Protein AF-D0GJD6-F1 (afdb_monomer_lite)

pLDDT: mean 75.08, std 21.83, range [26.33, 97.94]

Radius of gyration: 22.46 Å; chains: 1; bounding box: 68×66×50 Å

Structure (mmCIF, N/CA/C/O backbone):
data_AF-D0GJD6-F1
#
_entry.id   AF-D0GJD6-F1
#
loop_
_atom_site.group_PDB
_atom_site.id
_atom_site.type_symbol
_atom_site.label_atom_id
_atom_site.label_alt_id
_atom_site.label_comp_id
_atom_site.label_asym_id
_atom_site.label_entity_id
_atom_site.label_seq_id
_atom_site.pdbx_PDB_ins_code
_atom_site.Cartn_x
_atom_site.Cartn_y
_atom_site.Cartn_z
_atom_site.occupancy
_atom_site.B_iso_or_equiv
_atom_site.auth_seq_id
_atom_site.auth_comp_id
_atom_site.auth_asym_id
_atom_site.auth_atom_id
_atom_site.pdbx_PDB_model_num
ATOM 1 N N . TYR A 1 1 ? -47.082 30.214 -16.396 1.00 27.56 1 TYR A N 1
ATOM 2 C CA . TYR A 1 1 ? -47.167 29.045 -17.296 1.00 27.56 1 TYR A CA 1
ATOM 3 C C . TYR A 1 1 ? -45.756 28.519 -17.571 1.00 27.56 1 TYR A C 1
ATOM 5 O O . TYR A 1 1 ? -44.804 29.258 -17.370 1.00 27.56 1 TYR A O 1
ATOM 13 N N . HIS A 1 2 ? -45.643 27.243 -17.950 1.00 29.70 2 HIS A N 1
ATOM 14 C CA . HIS A 1 2 ? -44.426 26.498 -18.358 1.00 29.70 2 HIS A CA 1
ATOM 15 C C . HIS A 1 2 ? -43.677 27.175 -19.543 1.00 29.70 2 HIS A C 1
ATOM 17 O O . HIS A 1 2 ? -44.304 27.996 -20.203 1.00 29.70 2 HIS A O 1
ATOM 23 N N . ARG A 1 3 ? -42.423 26.894 -19.962 1.00 31.95 3 ARG A N 1
ATOM 24 C CA . ARG A 1 3 ? -41.272 26.002 -19.597 1.00 31.95 3 ARG A CA 1
ATOM 25 C C . ARG A 1 3 ? -40.021 26.537 -20.388 1.00 31.95 3 ARG A C 1
ATOM 27 O O . ARG A 1 3 ? -40.204 27.500 -21.121 1.00 31.95 3 ARG A O 1
ATOM 34 N N . ASN A 1 4 ? -38.764 26.053 -20.370 1.00 30.41 4 ASN A N 1
ATOM 35 C CA . ASN A 1 4 ? -38.058 24.886 -19.798 1.00 30.41 4 ASN A CA 1
ATOM 36 C C . ASN A 1 4 ? -36.549 25.220 -19.545 1.00 30.41 4 ASN A C 1
ATOM 38 O O . ASN A 1 4 ? -36.112 26.337 -19.793 1.00 30.41 4 ASN A O 1
ATOM 42 N N . ASN A 1 5 ? -35.761 24.226 -19.112 1.00 34.72 5 ASN A N 1
ATOM 43 C CA . ASN A 1 5 ? -34.296 24.189 -18.931 1.00 34.7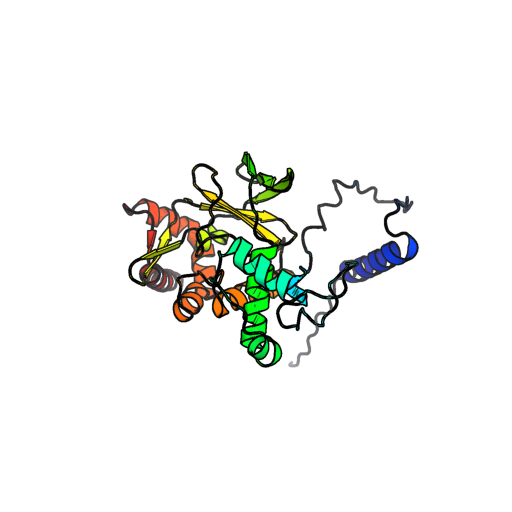2 5 ASN A CA 1
ATOM 44 C C . ASN A 1 5 ? -33.429 24.643 -20.131 1.00 34.72 5 ASN A C 1
ATOM 46 O O . ASN A 1 5 ? -33.714 24.273 -21.269 1.00 34.72 5 ASN A O 1
ATOM 50 N N . ASN A 1 6 ? -32.242 25.185 -19.830 1.00 28.77 6 ASN A N 1
ATOM 51 C CA . ASN A 1 6 ? -30.973 24.456 -20.016 1.00 28.77 6 ASN A CA 1
ATOM 52 C C . ASN A 1 6 ? -29.930 24.957 -19.001 1.00 28.77 6 ASN A C 1
ATOM 54 O O . ASN A 1 6 ? -29.966 26.125 -18.627 1.00 28.77 6 ASN A O 1
ATOM 58 N N . GLY A 1 7 ? -29.043 24.076 -18.530 1.00 37.12 7 GLY A N 1
ATOM 59 C CA . GLY A 1 7 ? -28.065 24.394 -17.486 1.00 37.12 7 GLY A CA 1
ATOM 60 C C . GLY A 1 7 ? -26.639 24.032 -17.889 1.00 37.12 7 GLY A C 1
ATOM 61 O O . GLY A 1 7 ? -26.375 22.889 -18.255 1.00 37.12 7 GLY A O 1
ATOM 62 N N . LEU A 1 8 ? -25.747 25.011 -17.772 1.00 26.33 8 LEU A N 1
ATOM 63 C CA . LEU A 1 8 ? -24.303 24.865 -17.613 1.00 26.33 8 LEU A CA 1
ATOM 64 C C . LEU A 1 8 ? -23.913 25.889 -16.542 1.00 26.33 8 LEU A C 1
ATOM 66 O O . LEU A 1 8 ? -24.236 27.067 -16.679 1.00 26.33 8 LEU A O 1
ATOM 70 N N . GLU A 1 9 ? -23.315 25.429 -15.447 1.00 30.44 9 GLU A N 1
ATOM 71 C CA . GLU A 1 9 ? -22.864 26.288 -14.351 1.00 30.44 9 GLU A CA 1
ATOM 72 C C . GLU A 1 9 ? -21.351 26.473 -14.499 1.00 30.44 9 GLU A C 1
ATOM 74 O O . GLU A 1 9 ? -20.553 25.654 -14.044 1.00 30.44 9 GLU A O 1
ATOM 79 N N . ASP A 1 10 ? -20.971 27.507 -15.252 1.00 36.53 10 ASP A N 1
ATOM 80 C CA . ASP A 1 10 ? -19.578 27.791 -15.591 1.00 36.53 10 ASP A CA 1
ATOM 81 C C . ASP A 1 10 ? -18.800 28.293 -14.365 1.00 36.53 10 ASP A C 1
ATOM 83 O O . ASP A 1 10 ? -18.812 29.480 -14.033 1.00 36.53 10 ASP A O 1
ATOM 87 N N . SER A 1 11 ? -18.058 27.390 -13.724 1.00 33.03 11 SER A N 1
ATOM 88 C CA . SER A 1 11 ? -17.009 27.756 -12.770 1.00 33.03 11 SER A CA 1
ATOM 89 C C . SER A 1 11 ? -15.784 26.841 -12.875 1.00 33.03 11 SER A C 1
ATOM 91 O O . SER A 1 11 ? -15.442 26.119 -11.935 1.00 33.03 11 SER A O 1
ATOM 93 N N . GLU A 1 12 ? -15.056 26.924 -13.997 1.00 35.19 12 GLU A N 1
ATOM 94 C CA . GLU A 1 12 ? -13.597 26.811 -13.877 1.00 35.19 12 GLU A CA 1
ATOM 95 C C . GLU A 1 12 ? -13.148 27.964 -12.974 1.00 35.19 12 GLU A C 1
ATOM 97 O O . GLU A 1 12 ? -13.228 29.128 -13.365 1.00 35.19 12 GLU A O 1
ATOM 102 N N . ASP A 1 13 ? -12.727 27.656 -11.745 1.00 39.81 13 ASP A N 1
ATOM 103 C CA . ASP A 1 13 ? -12.296 28.687 -10.806 1.00 39.81 13 ASP A CA 1
ATOM 104 C C . ASP A 1 13 ? -11.081 29.425 -11.389 1.00 39.81 13 ASP A C 1
ATOM 106 O O . ASP A 1 13 ? -9.979 28.865 -11.503 1.00 39.81 13 ASP A O 1
ATOM 110 N N . TYR A 1 14 ? -11.308 30.679 -11.795 1.00 29.00 14 TYR A N 1
ATOM 111 C CA . TYR A 1 14 ? -10.354 31.523 -12.511 1.00 29.00 14 TYR A CA 1
ATOM 112 C C . TYR A 1 14 ? -9.031 31.678 -11.754 1.00 29.00 14 TYR A C 1
ATOM 114 O O . TYR A 1 14 ? -7.982 31.795 -12.393 1.00 29.00 14 TYR A O 1
ATOM 122 N N . ALA A 1 15 ? -9.049 31.622 -10.416 1.00 32.00 15 ALA A N 1
ATOM 123 C CA . ALA A 1 15 ? -7.833 31.640 -9.605 1.00 32.00 15 ALA A CA 1
ATOM 124 C C . ALA A 1 15 ? -6.902 30.469 -9.967 1.00 32.00 15 ALA A C 1
ATOM 126 O O . ALA A 1 15 ? -5.696 30.654 -10.144 1.00 32.00 15 ALA A O 1
ATOM 127 N N . SER A 1 16 ? -7.471 29.280 -10.179 1.00 39.28 16 SER A N 1
ATOM 128 C CA . SER A 1 16 ? -6.725 28.078 -10.555 1.00 39.28 16 SER A CA 1
ATOM 129 C C . SER A 1 16 ? -6.164 28.159 -11.982 1.00 39.28 16 SER A C 1
ATOM 131 O O . SER A 1 16 ? -5.055 27.686 -12.237 1.00 39.28 16 SER A O 1
ATOM 133 N N . PHE A 1 17 ? -6.886 28.791 -12.918 1.00 34.53 17 PHE A N 1
ATOM 134 C CA . PHE A 1 17 ? -6.393 29.007 -14.279 1.00 34.53 17 PHE A CA 1
ATOM 135 C C . PHE A 1 17 ? -5.219 29.990 -14.282 1.00 34.53 17 PHE A C 1
ATOM 137 O O . PHE A 1 17 ? -4.147 29.655 -14.787 1.00 34.53 17 PHE A O 1
ATOM 144 N N . TYR A 1 18 ? -5.386 31.173 -13.681 1.00 37.25 18 TYR A N 1
ATOM 145 C CA . TYR A 1 18 ? -4.338 32.194 -13.662 1.00 37.25 18 TYR A CA 1
ATOM 146 C C . TYR A 1 18 ? -3.111 31.772 -12.845 1.00 37.25 18 TYR A C 1
ATOM 148 O O . TYR A 1 18 ? -1.995 32.037 -13.292 1.00 37.25 18 TYR A O 1
ATOM 156 N N . GLY A 1 19 ? -3.281 31.038 -11.737 1.00 40.84 19 GLY A N 1
ATOM 157 C CA . GLY A 1 19 ? -2.170 30.435 -10.991 1.00 40.84 19 GLY A CA 1
ATOM 158 C C . GLY A 1 19 ? -1.299 29.539 -11.879 1.00 40.84 19 GLY A C 1
ATOM 159 O O . GLY A 1 19 ? -0.106 29.795 -12.031 1.00 40.84 19 GLY A O 1
ATOM 160 N N . ARG A 1 20 ? -1.912 28.580 -12.590 1.00 45.31 20 ARG A N 1
ATOM 161 C CA . ARG A 1 20 ? -1.199 27.675 -13.514 1.00 45.31 20 ARG A CA 1
ATOM 162 C C . ARG A 1 20 ? -0.519 28.393 -14.688 1.00 45.31 20 ARG A C 1
ATOM 164 O O . ARG A 1 20 ? 0.472 27.887 -15.214 1.00 45.31 20 ARG A O 1
ATOM 171 N N . GLN A 1 21 ? -1.026 29.549 -15.132 1.00 39.25 21 GLN A N 1
ATOM 172 C CA . GLN A 1 21 ? -0.325 30.371 -16.132 1.00 39.25 21 GLN A CA 1
ATOM 173 C C . GLN A 1 21 ? 0.847 31.149 -15.514 1.00 39.25 21 GLN A C 1
ATOM 175 O O . GLN A 1 21 ? 1.889 31.282 -16.155 1.00 39.25 21 GLN A O 1
ATOM 180 N N . PHE A 1 22 ? 0.706 31.630 -14.274 1.00 41.84 22 PHE A N 1
ATOM 181 C CA . PHE A 1 22 ? 1.753 32.356 -13.556 1.00 41.84 22 PHE A CA 1
ATOM 182 C C . PHE A 1 22 ? 2.945 31.453 -13.199 1.00 41.84 22 PHE A C 1
ATOM 184 O O . PHE A 1 22 ? 4.083 31.841 -13.444 1.00 41.84 22 PHE A O 1
ATOM 191 N N . GLU A 1 23 ? 2.709 30.219 -12.742 1.00 47.69 23 GLU A N 1
ATOM 192 C CA . GLU A 1 23 ? 3.765 29.210 -12.529 1.00 47.69 23 GLU A CA 1
ATOM 193 C C . GLU A 1 23 ? 4.548 28.929 -13.819 1.00 47.69 23 GLU A C 1
ATOM 195 O O . GLU A 1 23 ? 5.772 29.047 -13.862 1.00 47.69 23 GLU A O 1
ATOM 200 N N . ARG A 1 24 ? 3.834 28.646 -14.919 1.00 51.03 24 ARG A N 1
ATOM 201 C CA . ARG A 1 24 ? 4.436 28.404 -16.243 1.00 51.03 24 ARG A CA 1
ATOM 202 C C . ARG A 1 24 ? 5.186 29.614 -16.792 1.00 51.03 24 ARG A C 1
ATOM 204 O O . ARG A 1 24 ? 6.080 29.446 -17.621 1.00 51.03 24 ARG A O 1
ATOM 211 N N . TYR A 1 25 ? 4.820 30.821 -16.370 1.00 44.22 25 TYR A N 1
ATOM 212 C CA . TYR A 1 25 ? 5.574 32.033 -16.655 1.00 44.22 25 TYR A CA 1
ATOM 213 C C . TYR A 1 25 ? 6.822 32.138 -15.763 1.00 44.22 25 TYR A C 1
ATOM 215 O O . TYR A 1 25 ? 7.891 32.466 -16.275 1.00 44.22 25 TYR A O 1
ATOM 223 N N . TYR A 1 26 ? 6.729 31.810 -14.471 1.00 42.75 26 TYR A N 1
ATOM 224 C CA . TYR A 1 26 ? 7.858 31.870 -13.541 1.00 42.75 26 TYR 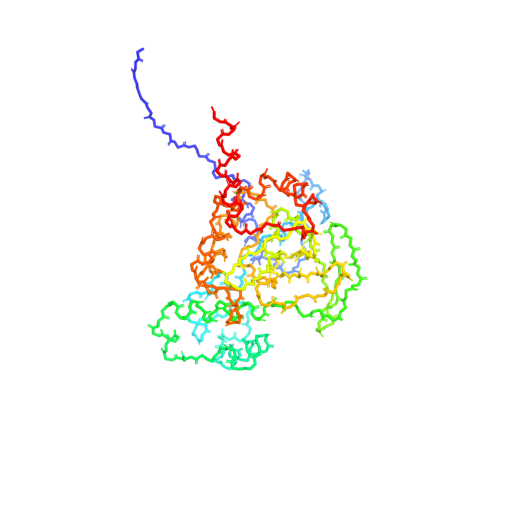A CA 1
ATOM 225 C C . TYR A 1 26 ? 8.967 30.876 -13.918 1.00 42.75 26 TYR A C 1
ATOM 227 O O . TYR A 1 26 ? 10.102 31.286 -14.176 1.00 42.75 26 TYR A O 1
ATOM 235 N N . ASP A 1 27 ? 8.631 29.589 -14.054 1.00 54.81 27 ASP A N 1
ATOM 236 C CA . ASP A 1 27 ? 9.574 28.518 -14.417 1.00 54.81 27 ASP A CA 1
ATOM 237 C C . ASP A 1 27 ? 10.324 28.823 -15.720 1.00 54.81 27 ASP A C 1
ATOM 239 O O . ASP A 1 27 ? 11.519 28.555 -15.852 1.00 54.81 27 ASP A O 1
ATOM 243 N N . ARG A 1 28 ? 9.615 29.404 -16.694 1.00 56.88 28 ARG A N 1
ATOM 244 C CA . ARG A 1 28 ? 10.127 29.661 -18.044 1.00 56.88 28 ARG A CA 1
ATOM 245 C C . ARG A 1 28 ? 11.046 30.879 -18.135 1.00 56.88 28 ARG A C 1
ATOM 247 O O . ARG A 1 28 ? 11.862 30.922 -19.052 1.00 56.88 28 ARG A O 1
ATOM 254 N N . ASN A 1 29 ? 10.903 31.854 -17.236 1.00 41.97 29 ASN A N 1
ATOM 255 C CA . ASN A 1 29 ? 11.664 33.109 -17.274 1.00 41.97 29 ASN A CA 1
ATOM 256 C C . ASN A 1 29 ? 12.720 33.224 -16.161 1.00 41.97 29 ASN A C 1
ATOM 258 O O . ASN A 1 29 ? 13.721 33.909 -16.360 1.00 41.97 29 ASN A O 1
ATOM 262 N N . PHE A 1 30 ? 12.526 32.562 -15.014 1.00 47.38 30 PHE A N 1
ATOM 263 C CA . PHE A 1 30 ? 13.376 32.728 -13.824 1.00 47.38 30 PHE A CA 1
ATOM 264 C C . PHE A 1 30 ? 13.941 31.408 -13.280 1.00 47.38 30 PHE A C 1
ATOM 266 O O . PHE A 1 30 ? 15.052 31.397 -12.741 1.00 47.38 30 PHE A O 1
ATOM 273 N N . GLY A 1 31 ? 13.227 30.290 -13.462 1.00 55.34 31 GLY A N 1
ATOM 274 C CA . GLY A 1 31 ? 13.660 28.963 -13.016 1.00 55.34 31 GLY A CA 1
ATOM 275 C C . GLY A 1 31 ? 13.925 28.903 -11.507 1.00 55.34 31 GLY A C 1
ATOM 276 O O . GLY A 1 31 ? 13.150 29.420 -10.711 1.00 55.34 31 GLY A O 1
ATOM 277 N N . ASN A 1 32 ? 15.052 28.309 -11.103 1.00 49.44 32 ASN A N 1
ATOM 278 C CA . ASN A 1 32 ? 15.411 28.103 -9.690 1.00 49.44 32 ASN A CA 1
ATOM 279 C C . ASN A 1 32 ? 15.909 29.368 -8.947 1.00 49.44 32 ASN A C 1
ATOM 281 O O . ASN A 1 32 ? 16.457 29.237 -7.853 1.00 49.44 32 ASN A O 1
ATOM 285 N N . ASN A 1 33 ? 15.801 30.565 -9.529 1.00 38.84 33 ASN A N 1
ATOM 286 C CA . ASN A 1 33 ? 16.269 31.802 -8.897 1.00 38.84 33 ASN A CA 1
ATOM 287 C C . ASN A 1 33 ? 15.144 32.466 -8.086 1.00 38.84 33 ASN A C 1
ATOM 289 O O . ASN A 1 33 ? 14.003 32.530 -8.549 1.00 38.84 33 ASN A O 1
ATOM 293 N N . ASP A 1 34 ? 15.469 33.013 -6.913 1.00 41.41 34 ASP A N 1
ATOM 294 C CA . ASP A 1 34 ? 14.540 33.834 -6.128 1.00 41.41 34 ASP A CA 1
ATOM 295 C C . ASP A 1 34 ? 14.338 35.205 -6.802 1.00 41.41 34 ASP A C 1
ATOM 297 O O . ASP A 1 34 ? 15.300 35.946 -7.019 1.00 41.41 34 ASP A O 1
ATOM 301 N N . VAL A 1 35 ? 13.088 35.571 -7.110 1.00 37.44 35 VAL A N 1
ATOM 302 C CA . VAL A 1 35 ? 12.734 36.869 -7.713 1.00 37.44 35 VAL A CA 1
ATOM 303 C C . VAL A 1 35 ? 11.768 37.637 -6.815 1.00 37.44 35 VAL A C 1
ATOM 305 O O . VAL A 1 35 ? 10.648 37.204 -6.547 1.00 37.44 35 VAL A O 1
ATOM 308 N N . ALA A 1 36 ? 12.194 38.819 -6.368 1.00 34.84 36 ALA A N 1
ATOM 309 C CA . ALA A 1 36 ? 11.403 39.695 -5.511 1.00 34.84 36 ALA A CA 1
ATOM 310 C C . ALA A 1 36 ? 10.344 40.475 -6.316 1.00 34.84 36 ALA A C 1
ATOM 312 O O . ALA A 1 36 ? 10.570 41.610 -6.736 1.00 34.84 36 ALA A O 1
ATOM 313 N N . PHE A 1 37 ? 9.166 39.878 -6.507 1.00 34.78 37 PHE A N 1
ATOM 314 C CA . PHE A 1 37 ? 8.006 40.581 -7.057 1.00 34.78 37 PHE A CA 1
ATOM 315 C C . PHE A 1 37 ? 7.428 41.571 -6.037 1.00 34.78 37 PHE A C 1
ATOM 317 O O . PHE A 1 37 ? 6.849 41.175 -5.026 1.00 34.78 37 PHE A O 1
ATOM 324 N N . ILE A 1 38 ? 7.548 42.870 -6.321 1.00 30.89 38 ILE A N 1
ATOM 325 C CA . ILE A 1 38 ? 6.819 43.915 -5.595 1.00 30.89 38 ILE A CA 1
ATOM 326 C C . ILE A 1 38 ? 5.467 44.118 -6.282 1.00 30.89 38 ILE A C 1
ATOM 328 O O . ILE A 1 38 ? 5.343 44.898 -7.224 1.00 30.89 38 ILE A O 1
ATOM 332 N N . THR A 1 39 ? 4.447 43.420 -5.791 1.00 32.09 39 THR A N 1
ATOM 333 C CA . THR A 1 39 ? 3.042 43.782 -6.002 1.00 32.09 39 THR A CA 1
ATOM 334 C C . THR A 1 39 ? 2.460 44.239 -4.668 1.00 32.09 39 THR A C 1
ATOM 336 O O . THR A 1 39 ? 2.562 43.561 -3.643 1.00 32.09 39 THR A O 1
ATOM 339 N N . GLU A 1 40 ? 1.910 45.451 -4.637 1.00 32.19 40 GLU A N 1
ATOM 340 C CA . GLU A 1 40 ? 1.382 46.015 -3.397 1.00 32.19 40 GLU A CA 1
ATOM 341 C C . GLU A 1 40 ? 0.080 45.311 -2.986 1.00 32.19 40 GLU A C 1
ATOM 343 O O . GLU A 1 40 ? -0.760 44.996 -3.826 1.00 32.19 40 GLU A O 1
ATOM 348 N N . ARG A 1 41 ? -0.105 45.122 -1.670 1.00 28.84 41 ARG A N 1
ATOM 349 C CA . ARG A 1 41 ? -1.263 44.463 -1.024 1.00 28.84 41 ARG A CA 1
ATOM 350 C C . ARG A 1 41 ? -1.376 42.930 -1.137 1.00 28.84 41 ARG A C 1
ATOM 352 O O . ARG A 1 41 ? -2.483 42.436 -1.307 1.00 28.84 41 ARG A O 1
ATOM 359 N N . LEU A 1 42 ? -0.297 42.182 -0.875 1.00 29.84 42 LEU A N 1
ATOM 360 C CA . LEU A 1 42 ? -0.317 41.035 0.067 1.00 29.84 42 LEU A CA 1
ATOM 361 C C . LEU A 1 42 ? 1.095 40.458 0.286 1.00 29.84 42 LEU A C 1
ATOM 363 O O . LEU A 1 42 ? 1.668 39.830 -0.598 1.00 29.84 42 LEU A O 1
ATOM 367 N N . LYS A 1 43 ? 1.654 40.626 1.494 1.00 29.44 43 LYS A N 1
ATOM 368 C CA . LYS A 1 43 ? 2.879 39.920 1.909 1.00 29.44 43 LYS A CA 1
ATOM 369 C C . LYS A 1 43 ? 2.516 38.553 2.489 1.00 29.44 43 LYS A C 1
ATOM 371 O O . LYS A 1 43 ? 2.301 38.446 3.692 1.00 29.44 43 LYS A O 1
ATOM 376 N N . TYR A 1 44 ? 2.486 37.528 1.646 1.00 31.36 44 TYR A N 1
ATOM 377 C CA . TYR A 1 44 ? 2.511 36.139 2.104 1.00 31.36 44 TYR A CA 1
ATOM 378 C C . TYR A 1 44 ? 3.949 35.739 2.467 1.00 31.36 44 TYR A C 1
ATOM 380 O O . TYR A 1 44 ? 4.863 35.934 1.664 1.00 31.36 44 TYR A O 1
ATOM 388 N N . THR A 1 45 ? 4.176 35.164 3.650 1.00 34.28 45 THR A N 1
ATOM 389 C CA . THR A 1 45 ? 5.442 34.463 3.936 1.00 34.28 45 THR A CA 1
ATOM 390 C C . THR A 1 45 ? 5.411 33.036 3.383 1.00 34.28 45 THR A C 1
ATOM 392 O O . THR A 1 45 ? 4.346 32.461 3.162 1.00 34.28 45 THR A O 1
ATOM 395 N N . LYS A 1 46 ? 6.585 32.410 3.227 1.00 38.09 46 LYS A N 1
ATOM 396 C CA . LYS A 1 46 ? 6.723 31.002 2.800 1.00 38.09 46 LYS A CA 1
ATOM 397 C C . LYS A 1 46 ? 6.076 29.987 3.764 1.00 38.09 46 LYS A C 1
ATOM 399 O O . LYS A 1 46 ? 5.910 28.831 3.405 1.00 38.09 46 LYS A O 1
ATOM 404 N N . GLU A 1 47 ? 5.711 30.423 4.968 1.00 36.94 47 GLU A N 1
ATOM 405 C CA . GLU A 1 47 ? 5.008 29.632 5.990 1.00 36.94 47 GLU A CA 1
ATOM 406 C C . GLU A 1 47 ? 3.491 29.915 6.007 1.00 36.94 47 GLU A C 1
ATOM 408 O O . GLU A 1 47 ? 2.726 29.148 6.585 1.00 36.94 47 GLU A O 1
ATOM 413 N N . GLN A 1 48 ? 3.052 31.008 5.370 1.00 36.12 48 GLN A N 1
ATOM 414 C CA . GLN A 1 48 ? 1.644 31.366 5.152 1.00 36.12 48 GLN A CA 1
ATOM 415 C C . GLN A 1 48 ? 1.128 30.905 3.781 1.00 36.12 48 GLN A C 1
ATOM 417 O O . GLN A 1 48 ? -0.069 30.670 3.632 1.00 36.12 48 GLN A O 1
ATOM 422 N N . LEU A 1 49 ? 2.019 30.740 2.797 1.00 39.97 49 LEU A N 1
ATOM 423 C CA . LEU A 1 49 ? 1.776 29.922 1.607 1.00 39.97 49 LEU A CA 1
ATOM 424 C C . LEU A 1 49 ? 1.724 28.452 2.046 1.00 39.97 49 LEU A C 1
ATOM 426 O O . LEU A 1 49 ? 2.745 27.769 2.123 1.00 39.97 49 LEU A O 1
ATOM 430 N N . GLY A 1 50 ? 0.529 28.004 2.429 1.00 34.69 50 GLY A N 1
ATOM 431 C CA . GLY A 1 50 ? 0.294 26.737 3.114 1.00 34.69 50 GLY A CA 1
ATOM 432 C C . GLY A 1 50 ? 0.497 25.495 2.248 1.00 34.69 50 GLY A C 1
ATOM 433 O O . GLY A 1 50 ? -0.470 24.829 1.914 1.00 34.69 50 GLY A O 1
ATOM 434 N N . ASN A 1 51 ? 1.754 25.125 1.989 1.00 39.03 51 ASN A N 1
ATOM 435 C CA . ASN A 1 51 ? 2.156 23.792 1.528 1.00 39.03 51 ASN A CA 1
ATOM 436 C C . ASN A 1 51 ? 1.456 23.256 0.253 1.00 39.03 51 ASN A C 1
ATOM 438 O O . ASN A 1 51 ? 1.194 22.058 0.161 1.00 39.03 51 ASN A O 1
ATOM 442 N N . ASP A 1 52 ? 1.305 24.071 -0.797 1.00 37.72 52 ASP A N 1
ATOM 443 C CA . ASP A 1 52 ? 0.864 23.623 -2.143 1.00 37.72 52 ASP A CA 1
ATOM 444 C C . ASP A 1 52 ? 1.826 22.619 -2.842 1.00 37.72 52 ASP A C 1
ATOM 446 O O . ASP A 1 52 ? 1.704 22.319 -4.026 1.00 37.72 52 ASP A O 1
ATOM 450 N N . TRP A 1 53 ? 2.783 22.030 -2.114 1.00 38.47 53 TRP A N 1
ATOM 451 C CA . TRP A 1 53 ? 3.566 20.872 -2.558 1.00 38.47 53 TRP A CA 1
ATOM 452 C C . TRP A 1 53 ? 2.843 19.528 -2.364 1.00 38.47 53 TRP A C 1
ATOM 454 O O . TRP A 1 53 ? 3.424 18.496 -2.713 1.00 38.47 53 TRP A O 1
ATOM 464 N N . GLU A 1 54 ? 1.638 19.511 -1.775 1.00 39.62 54 GLU A N 1
ATOM 465 C CA . GLU A 1 54 ? 0.973 18.273 -1.335 1.00 39.62 54 GLU A CA 1
ATOM 466 C C . GLU A 1 54 ? 0.321 17.430 -2.460 1.00 39.62 54 GLU A C 1
ATOM 468 O O . GLU A 1 54 ? 0.144 16.229 -2.250 1.00 39.62 54 GLU A O 1
ATOM 473 N N . ASN A 1 55 ? 0.093 17.980 -3.664 1.00 43.09 55 ASN A N 1
ATOM 474 C CA . ASN A 1 55 ? -0.358 17.223 -4.846 1.00 43.09 55 ASN A CA 1
ATOM 475 C C . ASN A 1 55 ? 0.739 17.163 -5.922 1.00 43.09 55 ASN A C 1
ATOM 477 O O . ASN A 1 55 ? 1.123 18.188 -6.489 1.00 43.09 55 ASN A O 1
ATOM 481 N N . LYS A 1 56 ? 1.222 15.960 -6.260 1.00 51.75 56 LYS A N 1
ATOM 482 C CA . LYS A 1 56 ? 2.126 15.746 -7.404 1.00 51.75 56 LYS A CA 1
ATOM 483 C C . LYS A 1 56 ? 1.749 14.491 -8.175 1.00 51.75 56 LYS A C 1
ATOM 485 O O . LYS A 1 56 ? 1.681 13.400 -7.618 1.00 51.75 56 LYS A O 1
ATOM 490 N N . VAL A 1 57 ? 1.614 14.635 -9.493 1.00 51.59 57 VAL A N 1
ATOM 491 C CA . VAL A 1 57 ? 1.481 13.498 -10.412 1.00 51.59 57 VAL A CA 1
ATOM 492 C C . VAL A 1 57 ? 2.788 12.701 -10.398 1.00 51.59 57 VAL A C 1
ATOM 494 O O . VAL A 1 57 ? 3.811 13.128 -10.936 1.00 51.59 57 VAL A O 1
ATOM 497 N N . ASN A 1 58 ? 2.756 11.540 -9.749 1.00 64.81 58 ASN A N 1
ATOM 498 C CA . ASN A 1 58 ? 3.930 10.708 -9.507 1.00 64.81 58 ASN A CA 1
ATOM 499 C C . ASN A 1 58 ? 4.456 10.023 -10.786 1.00 64.81 58 ASN A C 1
ATOM 501 O O . ASN A 1 58 ? 3.705 9.787 -11.732 1.00 64.81 58 ASN A O 1
ATOM 505 N N . GLU A 1 59 ? 5.741 9.628 -10.824 1.00 73.38 59 GLU A N 1
ATOM 506 C CA . GLU A 1 59 ? 6.361 9.031 -12.034 1.00 73.38 59 GLU A CA 1
ATOM 507 C C . GLU A 1 59 ? 5.590 7.791 -12.530 1.00 73.38 59 GLU A C 1
ATOM 509 O O . GLU A 1 59 ? 5.474 7.555 -13.739 1.00 73.38 59 GLU A O 1
ATOM 514 N N . GLY A 1 60 ? 5.013 7.029 -11.595 1.00 72.62 60 GLY A N 1
ATOM 515 C CA . GLY A 1 60 ? 4.135 5.903 -11.891 1.00 72.62 60 GLY A CA 1
ATOM 516 C C . GLY A 1 60 ? 2.808 6.308 -12.536 1.00 72.62 60 GLY A C 1
ATOM 517 O O . GLY A 1 60 ? 2.377 5.642 -13.477 1.00 72.62 60 GLY A O 1
ATOM 518 N N . ALA A 1 61 ? 2.169 7.396 -12.088 1.00 71.19 61 ALA A N 1
ATOM 519 C CA . ALA A 1 61 ? 0.848 7.847 -12.553 1.00 71.19 61 ALA A CA 1
ATOM 520 C C . ALA A 1 61 ? 0.794 7.988 -14.072 1.00 71.19 61 ALA A C 1
ATOM 522 O O . ALA A 1 61 ? -0.147 7.526 -14.727 1.00 71.19 61 ALA A O 1
ATOM 523 N N . ASP A 1 62 ? 1.864 8.564 -14.603 1.00 72.12 62 ASP A N 1
ATOM 524 C CA . ASP A 1 62 ? 2.060 8.833 -16.010 1.00 72.12 62 ASP A CA 1
ATOM 525 C C . ASP A 1 62 ? 2.473 7.569 -16.789 1.00 72.12 62 ASP A C 1
ATOM 527 O O . ASP A 1 62 ? 2.090 7.394 -17.943 1.00 72.12 62 ASP A O 1
ATOM 531 N N . ASN A 1 63 ? 3.246 6.657 -16.190 1.00 78.75 63 ASN A N 1
ATOM 532 C CA . ASN A 1 63 ? 3.943 5.593 -16.929 1.00 78.75 63 ASN A CA 1
ATOM 533 C C . ASN A 1 63 ? 3.445 4.159 -16.675 1.00 78.75 63 ASN A C 1
ATOM 535 O O . ASN A 1 63 ? 3.890 3.242 -17.362 1.00 78.75 63 ASN A O 1
ATOM 539 N N . TYR A 1 64 ? 2.485 3.957 -15.769 1.00 77.06 64 TYR A N 1
ATOM 540 C CA . TYR A 1 64 ? 1.947 2.648 -15.370 1.00 77.06 64 TYR A CA 1
ATOM 541 C C . TYR A 1 64 ? 1.558 1.702 -16.527 1.00 77.06 64 TYR A C 1
ATOM 543 O O . TYR A 1 64 ? 1.771 0.502 -16.402 1.00 77.06 64 TYR A O 1
ATOM 551 N N . ASN A 1 65 ? 1.053 2.185 -17.669 1.00 81.88 65 ASN A N 1
ATOM 552 C CA . ASN A 1 65 ? 0.700 1.343 -18.829 1.00 81.88 65 ASN A CA 1
ATOM 553 C C . ASN A 1 65 ? 1.683 1.433 -20.022 1.00 81.88 65 ASN A C 1
ATOM 555 O O . ASN A 1 65 ? 1.545 0.686 -20.997 1.00 81.88 65 ASN A O 1
ATOM 559 N N . LYS A 1 66 ? 2.686 2.318 -19.953 1.00 87.25 66 LYS A N 1
ATOM 560 C CA . LYS A 1 66 ? 3.656 2.595 -21.030 1.00 87.25 66 LYS A CA 1
ATOM 561 C C . LYS A 1 66 ? 4.803 1.569 -21.016 1.00 87.25 66 LYS A C 1
ATOM 563 O O . LYS A 1 66 ? 5.083 0.950 -19.994 1.00 87.25 66 LYS A O 1
ATOM 568 N N . ASP A 1 67 ? 5.486 1.374 -22.145 1.00 91.00 67 ASP A N 1
ATOM 569 C CA . ASP A 1 67 ? 6.729 0.586 -22.178 1.00 91.00 67 ASP A CA 1
ATOM 570 C C . ASP A 1 67 ? 7.877 1.430 -21.597 1.00 91.00 67 ASP A C 1
ATOM 572 O O . ASP A 1 67 ? 8.347 2.381 -22.225 1.00 91.00 67 ASP A O 1
ATOM 576 N N . LEU A 1 68 ? 8.324 1.086 -20.387 1.00 90.62 68 LEU A N 1
ATOM 577 C CA . LEU A 1 68 ? 9.371 1.812 -19.659 1.00 90.62 68 LEU A CA 1
ATOM 578 C C . LEU A 1 68 ? 10.758 1.688 -20.314 1.00 90.62 68 LEU A C 1
ATOM 580 O O . LEU A 1 68 ? 11.646 2.491 -20.024 1.00 90.62 68 LEU A O 1
ATOM 584 N N . THR A 1 69 ? 10.949 0.705 -21.200 1.00 87.88 69 THR A N 1
ATOM 585 C CA . THR A 1 69 ? 12.216 0.469 -21.907 1.00 87.88 69 THR A CA 1
ATOM 586 C C . THR A 1 69 ? 12.370 1.322 -23.165 1.00 87.88 69 THR A C 1
ATOM 588 O O . THR A 1 69 ? 13.484 1.492 -23.654 1.00 87.88 69 THR A O 1
ATOM 591 N N . THR A 1 70 ? 11.276 1.918 -23.653 1.00 85.00 70 THR A N 1
ATOM 592 C CA . THR A 1 70 ? 11.284 2.860 -24.790 1.00 85.00 70 THR A CA 1
ATOM 593 C C . THR A 1 70 ? 10.835 4.274 -24.413 1.00 85.00 70 THR A C 1
ATOM 595 O O . THR A 1 70 ? 11.255 5.240 -25.053 1.00 85.00 70 THR A O 1
ATOM 598 N N . LYS A 1 71 ? 10.015 4.443 -23.367 1.00 77.62 71 LYS A N 1
ATOM 599 C CA . LYS A 1 71 ? 9.552 5.761 -22.917 1.00 77.62 71 LYS A CA 1
ATOM 600 C C . LYS A 1 71 ? 10.656 6.510 -22.162 1.00 77.62 71 LYS A C 1
ATOM 602 O O . LYS A 1 71 ? 11.294 5.968 -21.261 1.00 77.62 71 LYS A O 1
ATOM 607 N N . ARG A 1 72 ? 10.854 7.790 -22.504 1.00 68.44 72 ARG A N 1
ATOM 608 C CA . ARG A 1 72 ? 11.790 8.667 -21.786 1.00 68.44 72 ARG A CA 1
ATOM 609 C C . ARG A 1 72 ? 11.293 8.948 -20.360 1.00 68.44 72 ARG A C 1
ATOM 611 O O . ARG A 1 72 ? 10.147 9.369 -20.204 1.00 68.44 72 ARG A O 1
ATOM 618 N N . ARG A 1 73 ? 12.159 8.762 -19.355 1.00 73.31 73 ARG A N 1
ATOM 619 C CA . ARG A 1 73 ? 11.904 9.117 -17.947 1.00 73.31 73 ARG A CA 1
ATOM 620 C C . ARG A 1 73 ? 11.703 10.638 -17.803 1.00 73.31 73 ARG A C 1
ATOM 622 O O . ARG A 1 73 ? 12.449 11.390 -18.442 1.00 73.31 73 ARG A O 1
ATOM 629 N N . PRO A 1 74 ? 10.781 11.115 -16.949 1.00 57.09 74 PRO A N 1
ATOM 630 C CA . PRO A 1 74 ? 10.752 12.517 -16.540 1.00 57.09 74 PRO A CA 1
ATOM 631 C C . PRO A 1 74 ? 12.082 12.933 -15.890 1.00 57.09 74 PRO A C 1
ATOM 633 O O . PRO A 1 74 ? 12.668 12.168 -15.128 1.00 57.09 74 PRO A O 1
ATOM 636 N N . ASN A 1 75 ? 12.547 14.147 -16.190 1.00 53.88 75 ASN A N 1
ATOM 637 C CA . ASN A 1 75 ? 13.607 14.873 -15.471 1.00 53.88 75 ASN A CA 1
ATOM 638 C C . ASN A 1 75 ? 14.929 14.108 -15.203 1.00 53.88 75 ASN A C 1
ATOM 640 O O . ASN A 1 75 ? 15.619 14.392 -14.225 1.00 53.88 75 ASN A O 1
ATOM 644 N N . ALA A 1 76 ? 15.315 13.164 -16.072 1.00 54.66 76 ALA A N 1
ATOM 645 C CA . ALA A 1 76 ? 16.532 12.361 -15.913 1.00 54.66 76 ALA A CA 1
ATOM 646 C C . ALA A 1 76 ? 17.534 12.505 -17.076 1.00 54.66 76 ALA A C 1
ATOM 648 O O . ALA A 1 76 ? 17.162 12.572 -18.252 1.00 54.66 76 ALA A O 1
ATOM 649 N N . ASN A 1 77 ? 18.828 12.443 -16.734 1.00 52.78 77 ASN A N 1
ATOM 650 C CA . ASN A 1 77 ? 19.943 12.390 -17.694 1.00 52.78 77 ASN A CA 1
ATOM 651 C C . ASN A 1 77 ? 20.071 11.016 -18.389 1.00 52.78 77 ASN A C 1
ATOM 653 O O . ASN A 1 77 ? 20.675 10.918 -19.453 1.00 52.78 77 ASN A O 1
ATOM 657 N N . LYS A 1 78 ? 19.487 9.953 -17.813 1.00 55.44 78 LYS A N 1
ATOM 658 C CA . LYS A 1 78 ? 19.263 8.667 -18.496 1.00 55.44 78 LYS A CA 1
ATOM 659 C C . LYS A 1 78 ? 17.947 8.732 -19.271 1.00 55.44 78 LYS A C 1
ATOM 661 O O . LYS A 1 78 ? 16.931 9.128 -18.709 1.00 55.44 78 LYS A O 1
ATOM 666 N N . SER A 1 79 ? 17.951 8.272 -20.520 1.00 68.94 79 SER A N 1
ATOM 667 C CA . SER A 1 79 ? 16.777 8.255 -21.399 1.00 68.94 79 SER A CA 1
ATOM 668 C C . SER A 1 79 ? 15.640 7.373 -20.866 1.00 68.94 79 SER A C 1
ATOM 670 O O . SER A 1 79 ? 14.602 7.901 -20.494 1.00 68.94 79 SER A O 1
ATOM 672 N N . PHE A 1 80 ? 15.815 6.053 -20.818 1.00 83.81 80 PHE A N 1
ATOM 673 C CA . PHE A 1 80 ? 14.768 5.050 -20.535 1.00 83.81 80 PHE A CA 1
ATOM 674 C C . PHE A 1 80 ? 15.135 4.158 -19.336 1.00 83.81 80 PHE A C 1
ATOM 676 O O . PHE A 1 80 ? 16.248 4.254 -18.808 1.00 83.81 80 PHE A O 1
ATOM 683 N N . TYR A 1 81 ? 14.220 3.307 -18.864 1.00 89.06 81 TYR A N 1
ATOM 684 C CA . TYR A 1 81 ? 14.541 2.258 -17.887 1.00 89.06 81 TYR A CA 1
ATOM 685 C C . TYR A 1 81 ? 15.138 1.033 -18.576 1.00 89.06 81 TYR A C 1
ATOM 687 O O . TYR A 1 81 ? 14.612 0.539 -19.570 1.00 89.06 81 TYR A O 1
ATOM 695 N N . THR A 1 82 ? 16.240 0.507 -18.050 1.00 92.44 82 THR A N 1
ATOM 696 C CA . THR A 1 82 ? 16.784 -0.764 -18.538 1.00 92.44 82 THR A CA 1
ATOM 697 C C . THR A 1 82 ? 16.005 -1.941 -17.957 1.00 92.44 82 THR A C 1
ATOM 699 O O . THR A 1 82 ? 15.527 -1.899 -16.823 1.00 92.44 82 THR A O 1
ATOM 702 N N . LYS A 1 83 ? 15.947 -3.045 -18.711 1.00 95.81 83 LYS A N 1
ATOM 703 C CA . LYS A 1 83 ? 15.373 -4.316 -18.242 1.00 95.81 83 LYS A CA 1
ATOM 704 C C . LYS A 1 83 ? 15.978 -4.779 -16.912 1.00 95.81 83 LYS A C 1
ATOM 706 O O . LYS A 1 83 ? 15.262 -5.315 -16.072 1.00 95.81 83 LYS A O 1
ATOM 711 N N . LYS A 1 84 ? 17.282 -4.537 -16.712 1.00 95.50 84 LYS A N 1
ATOM 712 C CA . LYS A 1 84 ? 17.976 -4.885 -15.470 1.00 95.50 84 LYS A CA 1
ATOM 713 C C . LYS A 1 84 ? 17.505 -4.025 -14.296 1.00 95.50 84 LYS A C 1
ATOM 715 O O . LYS A 1 84 ? 17.093 -4.597 -13.304 1.00 95.50 84 LYS A O 1
ATOM 720 N N . GLU A 1 85 ? 17.471 -2.693 -14.424 1.00 94.38 85 GLU A N 1
ATOM 721 C CA . GLU A 1 85 ? 16.977 -1.802 -13.352 1.00 94.38 85 GLU A CA 1
ATOM 722 C C . GLU A 1 85 ? 15.549 -2.171 -12.902 1.00 94.38 85 GLU A C 1
ATOM 724 O O . GLU A 1 85 ? 15.270 -2.183 -11.708 1.00 94.38 85 GLU A O 1
ATOM 729 N N . ILE A 1 86 ? 14.654 -2.518 -13.838 1.00 95.38 86 ILE A N 1
ATOM 730 C CA . ILE A 1 86 ? 13.270 -2.908 -13.511 1.00 95.38 86 ILE A CA 1
ATOM 731 C C . ILE A 1 86 ? 13.230 -4.248 -12.757 1.00 95.38 86 ILE A C 1
ATOM 733 O O . ILE A 1 86 ? 12.541 -4.368 -11.744 1.00 95.38 86 ILE A O 1
ATOM 737 N N . GLN A 1 87 ? 13.969 -5.254 -13.239 1.00 97.69 87 GLN A N 1
ATOM 738 C CA . GLN A 1 87 ? 14.009 -6.579 -12.613 1.00 97.69 87 GLN A CA 1
ATOM 739 C C . GLN A 1 87 ? 14.702 -6.554 -11.244 1.00 97.69 87 GLN A C 1
ATOM 741 O O . GLN A 1 87 ? 14.225 -7.215 -10.317 1.00 97.69 87 GLN A O 1
ATOM 746 N N . ASP A 1 88 ? 15.796 -5.795 -11.134 1.00 96.31 88 ASP A N 1
ATOM 747 C CA . ASP A 1 88 ? 16.588 -5.624 -9.919 1.00 96.31 88 ASP A CA 1
ATOM 748 C C . ASP A 1 88 ? 15.729 -5.024 -8.806 1.00 96.31 88 ASP A C 1
ATOM 750 O O . ASP A 1 88 ? 15.666 -5.612 -7.734 1.00 96.31 88 ASP A O 1
ATOM 754 N N . GLU A 1 89 ? 15.031 -3.904 -9.039 1.00 95.00 89 GLU A N 1
ATOM 755 C CA . GLU A 1 89 ? 14.271 -3.241 -7.966 1.00 95.00 89 GLU A CA 1
ATOM 756 C C . GLU A 1 89 ? 13.099 -4.096 -7.466 1.00 95.00 89 GLU A C 1
ATOM 758 O O . GLU A 1 89 ? 12.897 -4.214 -6.256 1.00 95.00 89 GLU A O 1
ATOM 763 N N . ILE A 1 90 ? 12.384 -4.784 -8.364 1.00 95.50 90 ILE A N 1
ATOM 764 C CA . ILE A 1 90 ? 11.329 -5.736 -7.978 1.00 95.50 90 ILE A CA 1
ATOM 765 C C . ILE A 1 90 ? 11.893 -6.835 -7.063 1.00 95.50 90 ILE A C 1
ATOM 767 O O . ILE A 1 90 ? 11.331 -7.087 -5.997 1.00 95.50 90 ILE A O 1
ATOM 771 N N . GLN A 1 91 ? 13.025 -7.447 -7.429 1.00 95.75 91 GLN A N 1
ATOM 772 C CA . GLN A 1 91 ? 13.673 -8.479 -6.606 1.00 95.75 91 GLN A CA 1
ATOM 773 C C . GLN A 1 91 ? 14.308 -7.913 -5.325 1.00 95.75 91 GLN A C 1
ATOM 775 O O . GLN A 1 91 ? 14.377 -8.605 -4.311 1.00 95.75 91 GLN A O 1
ATOM 780 N N . ASN A 1 92 ? 14.744 -6.654 -5.348 1.00 93.44 92 ASN A N 1
ATOM 781 C CA . ASN A 1 92 ? 15.298 -5.930 -4.210 1.00 93.44 92 ASN A CA 1
ATOM 782 C C . ASN A 1 92 ? 14.229 -5.761 -3.119 1.00 93.44 92 ASN A C 1
ATOM 784 O O . ASN A 1 92 ? 14.501 -6.050 -1.954 1.00 93.44 92 ASN A O 1
ATOM 788 N N . TRP A 1 93 ? 13.016 -5.322 -3.474 1.00 92.25 93 TRP A N 1
ATOM 789 C CA . TRP A 1 93 ? 11.926 -5.120 -2.512 1.00 92.25 93 TRP A CA 1
ATOM 790 C C . TRP A 1 93 ? 11.169 -6.406 -2.161 1.00 92.25 93 TRP A C 1
ATOM 792 O O . TRP A 1 93 ? 11.093 -6.758 -0.986 1.00 92.25 93 TRP A O 1
ATOM 802 N N . PHE A 1 94 ? 10.641 -7.124 -3.157 1.00 92.50 94 PHE A N 1
ATOM 803 C CA . PHE A 1 94 ? 9.787 -8.299 -2.943 1.00 92.50 94 PHE A CA 1
ATOM 804 C C . PHE A 1 94 ? 10.572 -9.614 -2.776 1.00 92.50 94 PHE A C 1
ATOM 806 O O . PHE A 1 94 ? 9.979 -10.663 -2.531 1.00 92.50 94 PHE A O 1
ATOM 813 N N . GLY A 1 95 ? 11.901 -9.581 -2.879 1.00 93.19 95 GLY A N 1
ATOM 814 C CA . GLY A 1 95 ? 12.765 -10.755 -2.775 1.00 93.19 95 GLY A CA 1
ATOM 815 C C . GLY A 1 95 ? 13.040 -11.428 -4.122 1.00 93.19 95 GLY A C 1
ATOM 816 O O . GLY A 1 95 ? 12.294 -11.290 -5.095 1.00 93.19 95 GLY A O 1
ATOM 817 N N . MET A 1 96 ? 14.147 -12.164 -4.190 1.00 94.44 96 MET A N 1
ATOM 818 C CA . MET A 1 96 ? 14.607 -12.823 -5.414 1.00 94.44 96 MET A CA 1
ATOM 819 C C . MET A 1 96 ? 13.600 -13.881 -5.899 1.00 94.44 96 MET A C 1
ATOM 821 O O . MET A 1 96 ? 13.041 -14.623 -5.097 1.00 94.44 96 MET A O 1
ATOM 825 N N . ASN A 1 97 ? 13.376 -13.949 -7.216 1.00 93.12 97 ASN A N 1
ATOM 826 C CA . ASN A 1 97 ? 12.372 -14.794 -7.886 1.00 93.12 97 ASN A CA 1
ATOM 827 C C . ASN A 1 97 ? 10.885 -14.529 -7.559 1.00 93.12 97 ASN A C 1
ATOM 829 O O . ASN A 1 97 ? 10.039 -15.217 -8.123 1.00 93.12 97 ASN A O 1
ATOM 833 N N . SER A 1 98 ? 10.540 -13.522 -6.744 1.00 92.62 98 SER A N 1
ATOM 834 C CA . SER A 1 98 ? 9.136 -13.135 -6.474 1.00 92.62 98 SER A CA 1
ATOM 835 C C . SER A 1 98 ? 8.339 -12.815 -7.747 1.00 92.62 98 SER A C 1
ATOM 837 O O . SER A 1 98 ? 7.199 -13.243 -7.903 1.00 92.62 98 SER A O 1
ATOM 839 N N . PHE A 1 99 ? 8.950 -12.096 -8.692 1.00 96.38 99 PHE A N 1
ATOM 840 C CA . PHE A 1 99 ? 8.382 -11.826 -10.010 1.00 96.38 99 PHE A CA 1
ATOM 841 C C . PHE A 1 99 ? 9.495 -11.719 -11.056 1.00 96.38 99 PHE A C 1
ATOM 843 O O . PHE A 1 99 ? 10.216 -10.720 -11.130 1.00 96.38 99 PHE A O 1
ATOM 850 N N . ASN A 1 100 ? 9.635 -12.766 -11.868 1.00 97.25 100 ASN A N 1
ATOM 851 C CA . ASN A 1 100 ? 10.577 -12.806 -12.983 1.00 97.25 100 ASN A CA 1
ATOM 852 C C . ASN A 1 100 ? 9.869 -12.350 -14.269 1.00 97.25 100 ASN A C 1
ATOM 854 O O . ASN A 1 100 ? 8.813 -12.873 -14.628 1.00 97.25 100 ASN A O 1
ATOM 858 N N . ILE A 1 101 ? 10.431 -11.339 -14.934 1.00 97.81 101 ILE A N 1
ATOM 859 C CA . ILE A 1 101 ? 9.758 -10.604 -16.009 1.00 97.81 101 ILE A CA 1
ATOM 860 C C . ILE A 1 101 ? 9.934 -11.323 -17.350 1.00 97.81 101 ILE A C 1
ATOM 862 O O . ILE A 1 101 ? 11.029 -11.363 -17.917 1.00 97.81 101 ILE A O 1
ATOM 866 N N . ASP A 1 102 ? 8.829 -11.806 -17.916 1.00 97.94 102 ASP A N 1
ATOM 867 C CA . ASP A 1 102 ? 8.768 -12.205 -19.321 1.00 97.94 102 ASP A CA 1
ATOM 868 C C . ASP A 1 102 ? 8.746 -10.946 -20.202 1.00 97.94 102 ASP A C 1
ATOM 870 O O . ASP A 1 102 ? 7.719 -10.292 -20.393 1.00 97.94 102 ASP A O 1
ATOM 874 N N . TRP A 1 103 ? 9.904 -10.601 -20.761 1.00 97.44 103 TRP A N 1
ATOM 875 C CA . TRP A 1 103 ? 10.061 -9.423 -21.613 1.00 97.44 103 TRP A CA 1
ATOM 876 C C . TRP A 1 103 ? 9.337 -9.506 -22.963 1.00 97.44 103 TRP A C 1
ATOM 878 O O . TRP A 1 103 ? 9.101 -8.464 -23.579 1.00 97.44 103 TRP A O 1
ATOM 888 N N . THR A 1 104 ? 8.969 -10.702 -23.423 1.00 97.25 104 THR A N 1
ATOM 889 C CA . THR A 1 104 ? 8.163 -10.894 -24.636 1.00 97.25 104 THR A CA 1
ATOM 890 C C . THR A 1 104 ? 6.702 -10.577 -24.327 1.00 97.25 104 THR A C 1
ATOM 892 O O . THR A 1 104 ? 6.066 -9.787 -25.029 1.00 97.25 104 THR A O 1
ATOM 895 N N . LYS A 1 105 ? 6.189 -11.104 -23.211 1.00 97.50 105 LYS A N 1
ATOM 896 C CA . LYS A 1 105 ? 4.848 -10.799 -22.696 1.00 97.50 105 LYS A CA 1
ATOM 897 C C . LYS A 1 105 ? 4.714 -9.337 -22.259 1.00 97.50 105 LYS A C 1
ATOM 899 O O . LYS A 1 105 ? 3.686 -8.734 -22.535 1.00 97.50 105 LYS A O 1
ATOM 904 N N . TYR A 1 106 ? 5.747 -8.731 -21.668 1.00 96.75 106 TYR A N 1
ATOM 905 C CA . TYR A 1 106 ? 5.779 -7.301 -21.316 1.00 96.75 106 TYR A CA 1
ATOM 906 C C . TYR A 1 106 ? 5.554 -6.392 -22.535 1.00 96.75 106 TYR A C 1
ATOM 908 O O . TYR A 1 106 ? 4.758 -5.449 -22.493 1.00 96.75 106 TYR A O 1
ATOM 916 N N . LYS A 1 107 ? 6.220 -6.699 -23.654 1.00 94.56 107 LYS A N 1
ATOM 917 C CA . LYS A 1 107 ? 6.034 -5.961 -24.907 1.00 94.56 107 LYS A CA 1
ATOM 918 C C . LYS A 1 107 ? 4.616 -6.153 -25.461 1.00 94.56 107 LYS A C 1
ATOM 920 O O . LYS A 1 107 ? 3.952 -5.180 -25.816 1.00 94.56 107 LYS A O 1
ATOM 925 N N . ASN A 1 108 ? 4.142 -7.399 -25.492 1.00 95.56 108 ASN A N 1
ATOM 926 C CA . ASN A 1 108 ? 2.979 -7.791 -26.293 1.00 95.56 108 ASN A CA 1
ATOM 927 C C . ASN A 1 108 ? 1.638 -7.833 -25.527 1.00 95.56 108 ASN A C 1
ATOM 929 O O . ASN A 1 108 ? 0.595 -7.954 -26.161 1.00 95.56 108 ASN A O 1
ATOM 933 N N . ASN A 1 109 ? 1.624 -7.741 -24.191 1.00 96.06 109 ASN A N 1
ATOM 934 C CA . ASN A 1 109 ? 0.409 -7.837 -23.371 1.00 96.06 109 ASN A CA 1
ATOM 935 C C . ASN A 1 109 ? 0.285 -6.646 -22.404 1.00 96.06 109 ASN A C 1
ATOM 937 O O . ASN A 1 109 ? 1.071 -6.505 -21.467 1.00 96.06 109 ASN A O 1
ATOM 941 N N . GLU A 1 110 ? -0.732 -5.802 -22.603 1.00 93.56 110 GLU A N 1
ATOM 942 C CA . GLU A 1 110 ? -0.904 -4.585 -21.800 1.00 93.56 110 GLU A CA 1
ATOM 943 C C . GLU A 1 110 ? -1.206 -4.864 -20.321 1.00 93.56 110 GLU A C 1
ATOM 945 O O . GLU A 1 110 ? -0.624 -4.195 -19.470 1.00 93.56 110 GLU A O 1
ATOM 950 N N . LYS A 1 111 ? -2.029 -5.867 -19.974 1.00 94.00 111 LYS A N 1
ATOM 951 C CA . LYS A 1 111 ? -2.321 -6.173 -18.558 1.00 94.00 111 LYS A CA 1
ATOM 952 C C . LYS A 1 111 ? -1.062 -6.625 -17.811 1.00 94.00 111 LYS A C 1
ATOM 954 O O . LYS A 1 111 ? -0.826 -6.177 -16.693 1.00 94.00 111 LYS A O 1
ATOM 959 N N . TYR A 1 112 ? -0.219 -7.446 -18.436 1.00 95.75 112 TYR A N 1
ATOM 960 C CA . TYR A 1 112 ? 1.052 -7.881 -17.850 1.00 95.75 112 TYR A CA 1
ATOM 961 C C . TYR A 1 112 ? 2.100 -6.755 -17.805 1.00 95.75 112 TYR A C 1
ATOM 963 O O . TYR A 1 112 ? 2.870 -6.672 -16.848 1.00 95.75 112 TYR A O 1
ATOM 971 N N . ARG A 1 113 ? 2.098 -5.831 -18.777 1.00 95.12 113 ARG A N 1
ATOM 972 C CA . ARG A 1 113 ? 2.897 -4.595 -18.710 1.00 95.12 113 ARG A CA 1
ATOM 973 C C . ARG A 1 113 ? 2.453 -3.698 -17.554 1.00 95.12 113 ARG A C 1
ATOM 975 O O . ARG A 1 113 ? 3.298 -3.292 -16.762 1.00 95.12 113 ARG A O 1
ATOM 982 N N . LYS A 1 114 ? 1.142 -3.465 -17.416 1.00 93.31 114 LYS A N 1
ATOM 983 C CA . LYS A 1 114 ? 0.513 -2.726 -16.308 1.00 93.31 114 LYS A CA 1
ATOM 984 C C . LYS A 1 114 ? 0.903 -3.338 -14.957 1.00 93.31 114 LYS A C 1
ATOM 986 O O . LYS A 1 114 ? 1.357 -2.609 -14.085 1.00 93.31 114 LYS A O 1
ATOM 991 N N . GLN A 1 115 ? 0.835 -4.666 -14.823 1.00 94.75 115 GLN A N 1
ATOM 992 C CA . GLN A 1 115 ? 1.288 -5.408 -13.639 1.00 94.75 115 GLN A CA 1
ATOM 993 C C . GLN A 1 115 ? 2.786 -5.217 -13.347 1.00 94.75 115 GLN A C 1
ATOM 995 O O . GLN A 1 115 ? 3.165 -4.871 -12.232 1.00 94.75 115 GLN A O 1
ATOM 1000 N N . THR A 1 116 ? 3.641 -5.417 -14.355 1.00 95.94 116 THR A N 1
ATOM 1001 C CA . THR A 1 116 ? 5.105 -5.311 -14.214 1.00 95.94 116 THR A CA 1
ATOM 1002 C C . THR A 1 116 ? 5.522 -3.904 -13.796 1.00 95.94 116 THR A C 1
ATOM 1004 O O . THR A 1 116 ? 6.295 -3.735 -12.857 1.00 95.94 116 THR A O 1
ATOM 1007 N N . ASN A 1 117 ? 4.979 -2.886 -14.467 1.00 93.69 117 ASN A N 1
ATOM 1008 C CA . ASN A 1 117 ? 5.205 -1.486 -14.128 1.00 93.69 117 ASN A CA 1
ATOM 1009 C C . ASN A 1 117 ? 4.675 -1.166 -12.727 1.00 93.69 117 ASN A C 1
ATOM 1011 O O . ASN A 1 117 ? 5.328 -0.437 -11.984 1.00 93.69 117 ASN A O 1
ATOM 1015 N N . TYR A 1 118 ? 3.521 -1.731 -12.359 1.00 91.31 118 TYR A N 1
ATOM 1016 C CA . TYR A 1 118 ? 2.929 -1.518 -11.048 1.00 91.31 118 TYR A CA 1
ATOM 1017 C C . TYR A 1 118 ? 3.845 -2.014 -9.925 1.00 91.31 118 TYR A C 1
ATOM 1019 O O . TYR A 1 118 ? 4.235 -1.226 -9.062 1.00 91.31 118 TYR A O 1
ATOM 1027 N N . TYR A 1 119 ? 4.285 -3.275 -9.994 1.00 93.69 119 TYR A N 1
ATOM 1028 C CA . TYR A 1 119 ? 5.249 -3.836 -9.044 1.00 93.69 119 TYR A CA 1
ATOM 1029 C C . TYR A 1 119 ? 6.598 -3.102 -9.068 1.00 93.69 119 TYR A C 1
ATOM 1031 O O . TYR A 1 119 ? 7.216 -2.933 -8.020 1.00 93.69 119 TYR A O 1
ATOM 1039 N N . PHE A 1 120 ? 7.048 -2.620 -10.231 1.00 93.69 120 PHE A N 1
ATOM 1040 C CA . PHE A 1 120 ? 8.277 -1.834 -10.332 1.00 93.69 120 PHE A CA 1
ATOM 1041 C C . PHE A 1 120 ? 8.207 -0.527 -9.537 1.00 93.69 120 PHE A C 1
ATOM 1043 O O . PHE A 1 120 ? 9.097 -0.264 -8.729 1.00 93.69 120 PHE A O 1
ATOM 1050 N N . PHE A 1 121 ? 7.161 0.284 -9.723 1.00 89.56 121 PHE A N 1
ATOM 1051 C CA . PHE A 1 121 ? 7.036 1.539 -8.979 1.00 89.56 121 PHE A CA 1
ATOM 1052 C C . PHE A 1 121 ? 6.748 1.300 -7.490 1.00 89.56 121 PHE A C 1
ATOM 1054 O O . PHE A 1 121 ? 7.326 2.011 -6.671 1.00 89.56 121 PHE A O 1
ATOM 1061 N N . GLN A 1 122 ? 5.975 0.263 -7.130 1.00 87.69 122 GLN A N 1
ATOM 1062 C CA . GLN A 1 122 ? 5.836 -0.170 -5.730 1.00 87.69 122 GLN A CA 1
ATOM 1063 C C . GLN A 1 122 ? 7.211 -0.418 -5.091 1.00 87.69 122 GLN A C 1
ATOM 1065 O O . GLN A 1 122 ? 7.544 0.176 -4.070 1.00 87.69 122 GLN A O 1
ATOM 1070 N N . ALA A 1 123 ? 8.050 -1.236 -5.730 1.00 90.81 123 ALA A N 1
ATOM 1071 C CA . ALA A 1 123 ? 9.376 -1.576 -5.223 1.00 90.81 123 ALA A CA 1
ATOM 1072 C C . ALA A 1 123 ? 10.344 -0.379 -5.170 1.00 90.81 123 ALA A C 1
ATOM 1074 O O . ALA A 1 123 ? 11.055 -0.194 -4.182 1.00 90.81 123 ALA A O 1
ATOM 1075 N N . LYS A 1 124 ? 10.354 0.449 -6.222 1.00 88.50 124 LYS A N 1
ATOM 1076 C CA . LYS A 1 124 ? 11.221 1.630 -6.380 1.00 88.50 124 LYS A CA 1
ATOM 1077 C C . LYS A 1 124 ? 10.973 2.709 -5.320 1.00 88.50 124 LYS A C 1
ATOM 1079 O O . LYS A 1 124 ? 11.918 3.390 -4.925 1.00 88.50 124 LYS A O 1
ATOM 1084 N N . TYR A 1 125 ? 9.725 2.884 -4.886 1.00 85.94 125 TYR A N 1
ATOM 1085 C CA . TYR A 1 125 ? 9.333 3.917 -3.921 1.00 85.94 125 TYR A CA 1
ATOM 1086 C C . TYR A 1 125 ? 9.044 3.379 -2.511 1.00 85.94 125 TYR A C 1
ATOM 1088 O O . TYR A 1 125 ? 8.706 4.149 -1.613 1.00 85.94 125 TYR A O 1
ATOM 1096 N N . ALA A 1 126 ? 9.221 2.081 -2.270 1.00 86.94 126 ALA A N 1
ATOM 1097 C CA . ALA A 1 126 ? 9.008 1.491 -0.957 1.00 86.94 126 ALA A CA 1
ATOM 1098 C C . ALA A 1 126 ? 9.991 2.022 0.107 1.00 86.94 126 ALA A C 1
ATOM 1100 O O . ALA A 1 126 ? 11.219 1.937 -0.033 1.00 86.94 126 ALA A O 1
ATOM 1101 N N . LEU A 1 127 ? 9.461 2.542 1.222 1.00 88.19 127 LEU A N 1
ATOM 1102 C CA . LEU A 1 127 ? 10.289 3.136 2.270 1.00 88.19 127 LEU A CA 1
ATOM 1103 C C . LEU A 1 127 ? 11.069 2.097 3.074 1.00 88.19 127 LEU A C 1
ATOM 1105 O O . LEU A 1 127 ? 10.531 1.311 3.849 1.00 88.19 127 LEU A O 1
ATOM 1109 N N . ARG A 1 128 ? 12.395 2.188 2.973 1.00 88.62 128 ARG A N 1
ATOM 1110 C CA . ARG A 1 128 ? 13.342 1.412 3.777 1.00 88.62 128 ARG A CA 1
ATOM 1111 C C . ARG A 1 128 ? 13.866 2.254 4.928 1.00 88.62 128 ARG A C 1
ATOM 1113 O O . ARG A 1 128 ? 14.849 2.984 4.783 1.00 88.62 128 ARG A O 1
ATOM 1120 N N . VAL A 1 129 ? 13.211 2.132 6.076 1.00 92.88 129 VAL A N 1
ATOM 1121 C CA . VAL A 1 129 ? 13.582 2.831 7.311 1.00 92.88 129 VAL A CA 1
ATOM 1122 C C . VAL A 1 129 ? 14.881 2.256 7.890 1.00 92.88 129 VAL A C 1
ATOM 1124 O O . VAL A 1 129 ? 15.048 1.038 7.975 1.00 92.88 129 VAL A O 1
ATOM 1127 N N . LYS A 1 130 ? 15.799 3.141 8.296 1.00 94.81 130 LYS A N 1
ATOM 1128 C CA . LYS A 1 130 ? 16.992 2.845 9.108 1.00 94.81 130 LYS A CA 1
ATOM 1129 C C . LYS A 1 130 ? 16.694 3.042 10.596 1.00 94.81 130 LYS A C 1
ATOM 1131 O O . LYS A 1 130 ? 17.060 2.197 11.405 1.00 94.81 130 LYS A O 1
ATOM 1136 N N . SER A 1 131 ? 16.017 4.136 10.938 1.00 96.12 131 SER A N 1
ATOM 1137 C CA . SER A 1 131 ? 15.576 4.464 12.297 1.00 96.12 131 SER A CA 1
ATOM 1138 C C . SER A 1 131 ? 14.270 5.257 12.267 1.00 96.12 131 SER A C 1
ATOM 1140 O O . SER A 1 131 ? 14.012 6.014 11.330 1.00 96.12 131 SER A O 1
ATOM 1142 N N . VAL A 1 132 ? 13.448 5.075 13.301 1.00 96.69 132 VAL A N 1
ATOM 1143 C CA . VAL A 1 132 ? 12.300 5.939 13.597 1.00 96.69 132 VAL A CA 1
ATOM 1144 C C . VAL A 1 132 ? 12.755 6.910 14.680 1.00 96.69 132 VAL A C 1
ATOM 1146 O O . VAL A 1 132 ? 13.120 6.480 15.771 1.00 96.69 132 VAL A O 1
ATOM 1149 N N . ASN A 1 133 ? 12.795 8.201 14.357 1.00 93.06 133 ASN A N 1
ATOM 1150 C CA . ASN A 1 133 ? 13.518 9.209 15.139 1.00 93.06 133 ASN A CA 1
ATOM 1151 C C . ASN A 1 133 ? 12.582 9.940 16.108 1.00 93.06 133 ASN A C 1
ATOM 1153 O O . ASN A 1 133 ? 12.939 10.203 17.253 1.00 93.06 133 ASN A O 1
ATOM 1157 N N . LYS A 1 134 ? 11.362 10.252 15.653 1.00 93.19 134 LYS A N 1
ATOM 1158 C CA . LYS A 1 134 ? 10.320 10.911 16.450 1.00 93.19 134 LYS A CA 1
ATOM 1159 C C . LYS A 1 134 ? 8.946 10.419 16.014 1.00 93.19 134 LYS A C 1
ATOM 1161 O O . LYS A 1 134 ? 8.686 10.318 14.820 1.00 93.19 134 LYS A O 1
ATOM 1166 N N . VAL A 1 135 ? 8.058 10.158 16.970 1.00 92.62 135 VAL A N 1
ATOM 1167 C CA . VAL A 1 135 ? 6.665 9.757 16.722 1.00 92.62 135 VAL A CA 1
ATOM 1168 C C . VAL A 1 135 ? 5.737 10.697 17.482 1.00 92.62 135 VAL A C 1
ATOM 1170 O O . VAL A 1 135 ? 6.041 11.111 18.598 1.00 92.62 135 VAL A O 1
ATOM 1173 N N . SER A 1 136 ? 4.606 11.036 16.875 1.00 88.69 136 SER A N 1
ATOM 1174 C CA . SER A 1 136 ? 3.518 11.806 17.477 1.00 88.69 136 SER A CA 1
ATOM 1175 C C . SER A 1 136 ? 2.177 11.359 16.893 1.00 88.69 136 SER A C 1
ATOM 1177 O O . SER A 1 136 ? 2.136 10.631 15.896 1.00 88.69 136 SER A O 1
ATOM 1179 N N . ASP A 1 137 ? 1.072 11.841 17.462 1.00 81.56 137 ASP A N 1
ATOM 1180 C CA . ASP A 1 137 ? -0.266 11.538 16.952 1.00 81.56 137 ASP A CA 1
ATOM 1181 C C . ASP A 1 137 ? -0.584 12.139 15.577 1.00 81.56 137 ASP A C 1
ATOM 1183 O O . ASP A 1 137 ? -1.569 11.720 14.974 1.00 81.56 137 ASP A O 1
ATOM 1187 N N . LYS A 1 138 ? 0.229 13.075 15.064 1.00 86.31 138 LYS A N 1
ATOM 1188 C CA . LYS A 1 138 ? 0.043 13.701 13.740 1.00 86.31 138 LYS A CA 1
ATOM 1189 C C . LYS A 1 138 ? 1.139 13.352 12.730 1.00 86.31 138 LYS A C 1
ATOM 1191 O O . LYS A 1 138 ? 0.851 13.278 11.541 1.00 86.31 138 LYS A O 1
ATOM 1196 N N . TYR A 1 139 ? 2.370 13.127 13.189 1.00 91.56 139 TYR A N 1
ATOM 1197 C CA . TYR A 1 139 ? 3.544 12.945 12.329 1.00 91.56 139 TYR A CA 1
ATOM 1198 C C . TYR A 1 139 ? 4.543 11.922 12.878 1.00 91.56 139 TYR A C 1
ATOM 1200 O O . TYR A 1 139 ? 4.693 11.777 14.096 1.00 91.56 139 TYR A O 1
ATOM 1208 N N . VAL A 1 140 ? 5.290 11.288 11.976 1.00 92.69 140 VAL A N 1
ATOM 1209 C CA . VAL A 1 140 ? 6.522 10.539 12.271 1.00 92.69 140 VAL A CA 1
ATOM 1210 C C . VAL A 1 140 ? 7.691 11.143 11.497 1.00 92.69 140 VAL A C 1
ATOM 1212 O O . VAL A 1 140 ? 7.524 11.509 10.339 1.00 92.69 140 VAL A O 1
ATOM 1215 N N . THR A 1 141 ? 8.873 11.202 12.109 1.00 94.56 141 THR A N 1
ATOM 1216 C CA . THR A 1 141 ? 10.145 11.489 11.428 1.00 94.56 141 THR A CA 1
ATOM 1217 C C . THR A 1 141 ? 11.025 10.242 11.466 1.00 94.56 141 THR A C 1
ATOM 1219 O O . THR A 1 141 ? 11.191 9.625 12.522 1.00 94.56 141 THR A O 1
ATOM 1222 N N . ILE A 1 142 ? 11.585 9.868 10.317 1.00 95.31 142 ILE A N 1
ATOM 1223 C CA . ILE A 1 142 ? 12.457 8.703 10.119 1.00 95.31 142 ILE A CA 1
ATOM 1224 C C . ILE A 1 142 ? 13.793 9.113 9.499 1.00 95.31 142 ILE A C 1
ATOM 1226 O O . ILE A 1 142 ? 13.853 10.099 8.768 1.00 95.31 142 ILE A O 1
ATOM 1230 N N . THR A 1 143 ? 14.827 8.286 9.667 1.00 94.88 143 THR A N 1
ATOM 1231 C CA . THR A 1 143 ? 15.963 8.236 8.731 1.00 94.88 143 THR A CA 1
ATOM 1232 C C . THR A 1 143 ? 15.793 7.039 7.797 1.00 94.88 143 THR A C 1
ATOM 1234 O O . THR A 1 143 ? 15.556 5.914 8.243 1.00 94.88 143 THR A O 1
ATOM 1237 N N . GLN A 1 144 ? 15.934 7.258 6.493 1.00 92.19 144 GLN A N 1
ATOM 1238 C CA . GLN A 1 144 ? 15.943 6.220 5.458 1.00 92.19 144 GLN A CA 1
ATOM 1239 C C . GLN A 1 144 ? 17.292 5.471 5.424 1.00 92.19 144 GLN A C 1
ATOM 1241 O O . GLN A 1 144 ? 18.311 5.970 5.904 1.00 92.19 144 GLN A O 1
ATOM 1246 N N . LYS A 1 145 ? 17.362 4.296 4.780 1.00 88.44 145 LYS A N 1
ATOM 1247 C CA . LYS A 1 145 ? 18.636 3.566 4.577 1.00 88.44 145 LYS A CA 1
ATOM 1248 C C . LYS A 1 145 ? 19.713 4.369 3.831 1.00 88.44 145 LYS A C 1
ATOM 1250 O O . LYS A 1 145 ? 20.891 4.128 4.065 1.00 88.44 145 LYS A O 1
ATOM 1255 N N . ASN A 1 146 ? 19.330 5.334 2.992 1.00 86.88 146 ASN A N 1
ATOM 1256 C CA . ASN A 1 146 ? 20.250 6.249 2.300 1.00 86.88 146 ASN A CA 1
ATOM 1257 C C . ASN A 1 146 ? 20.771 7.409 3.186 1.00 86.88 146 ASN A C 1
ATOM 1259 O O . ASN A 1 146 ? 21.504 8.262 2.695 1.00 86.88 146 ASN A O 1
ATOM 1263 N N . GLY A 1 147 ? 20.386 7.464 4.467 1.00 90.25 147 GLY A N 1
ATOM 1264 C CA . GLY A 1 147 ? 20.803 8.497 5.419 1.00 90.25 147 GLY A CA 1
ATOM 1265 C C . GLY A 1 147 ? 19.964 9.778 5.413 1.00 90.25 147 GLY A C 1
ATOM 1266 O O . GLY A 1 147 ? 20.110 10.573 6.336 1.00 90.25 147 GLY A O 1
ATOM 1267 N N . LYS A 1 148 ? 19.061 9.980 4.443 1.00 90.69 148 LYS A N 1
ATOM 1268 C CA . LYS A 1 148 ? 18.154 11.137 4.429 1.00 90.69 148 LYS A CA 1
ATOM 1269 C C . LYS A 1 148 ? 17.062 10.991 5.483 1.00 90.69 148 LYS A C 1
ATOM 1271 O O . LYS A 1 148 ? 16.498 9.907 5.649 1.00 90.69 148 LYS A O 1
ATOM 1276 N N . GLU A 1 149 ? 16.724 12.088 6.149 1.00 91.06 149 GLU A N 1
ATOM 1277 C CA . GLU A 1 149 ? 15.510 12.154 6.960 1.00 91.06 149 GLU A CA 1
ATOM 1278 C C . GLU A 1 149 ? 14.257 12.360 6.096 1.00 91.06 149 GLU A C 1
ATOM 1280 O O . GLU A 1 149 ? 14.327 12.828 4.958 1.00 91.06 149 GLU A O 1
ATOM 1285 N N . MET A 1 150 ? 13.101 11.975 6.633 1.00 90.12 150 MET A N 1
ATOM 1286 C CA . MET A 1 150 ? 11.782 12.224 6.052 1.00 90.12 150 MET A CA 1
ATOM 1287 C C . MET A 1 150 ? 10.746 12.324 7.174 1.00 90.12 150 MET A C 1
ATOM 1289 O O . MET A 1 150 ? 10.781 11.532 8.116 1.00 90.12 150 MET A O 1
ATOM 1293 N N . THR A 1 151 ? 9.803 13.257 7.043 1.00 90.12 151 THR A N 1
ATOM 1294 C CA . THR A 1 151 ? 8.630 13.365 7.920 1.00 90.12 151 THR A CA 1
ATOM 1295 C C . THR A 1 151 ? 7.374 12.973 7.146 1.00 90.12 151 THR A C 1
ATOM 1297 O O . THR A 1 151 ? 7.204 13.396 6.004 1.00 90.12 151 THR A O 1
ATOM 1300 N N . LEU A 1 152 ? 6.505 12.168 7.762 1.00 87.50 152 LEU A N 1
ATOM 1301 C CA . LEU A 1 152 ? 5.257 11.671 7.180 1.00 87.50 152 LEU A CA 1
ATOM 1302 C C . LEU A 1 152 ? 4.052 12.011 8.074 1.00 87.50 152 LEU A C 1
ATOM 1304 O O . LEU A 1 152 ? 4.133 11.921 9.302 1.00 87.50 152 LEU A O 1
ATOM 1308 N N . LYS A 1 153 ? 2.935 12.377 7.440 1.00 86.62 153 LYS A N 1
ATOM 1309 C CA . LYS A 1 153 ? 1.620 12.736 8.007 1.00 86.62 153 LYS A CA 1
ATOM 1310 C C . LYS A 1 153 ? 0.858 11.453 8.349 1.00 86.62 153 LYS A C 1
ATOM 1312 O O . LYS A 1 153 ? 0.803 10.539 7.532 1.00 86.62 153 LYS A O 1
ATOM 1317 N N . ARG A 1 154 ? 0.305 11.334 9.558 1.00 86.56 154 ARG A N 1
ATOM 1318 C CA . ARG A 1 154 ? -0.490 10.162 9.969 1.00 86.56 154 ARG A CA 1
ATOM 1319 C C . ARG A 1 154 ? -1.824 10.149 9.224 1.00 86.56 154 ARG A C 1
ATOM 1321 O O . ARG A 1 154 ? -2.508 11.168 9.197 1.00 86.56 154 ARG A O 1
ATOM 1328 N N . VAL A 1 155 ? -2.217 8.991 8.701 1.00 83.25 155 VAL A N 1
ATOM 1329 C CA . VAL A 1 155 ? -3.565 8.770 8.157 1.00 83.25 155 VAL A CA 1
ATOM 1330 C C . VAL A 1 155 ? -4.503 8.347 9.300 1.00 83.25 155 VAL A C 1
ATOM 1332 O O . VAL A 1 155 ? -4.089 7.537 10.140 1.00 83.25 155 VAL A O 1
ATOM 1335 N N . PRO A 1 156 ? -5.743 8.867 9.380 1.00 84.50 156 PRO A N 1
ATOM 1336 C CA . PRO A 1 156 ? -6.712 8.438 10.387 1.00 84.50 156 PRO A CA 1
ATOM 1337 C C . PRO A 1 156 ? -6.983 6.920 10.333 1.00 84.50 156 PRO A C 1
ATOM 1339 O O . PRO A 1 156 ? -6.941 6.331 9.247 1.00 84.50 156 PRO A O 1
ATOM 1342 N N . PRO A 1 157 ? -7.254 6.245 11.467 1.00 86.88 157 PRO A N 1
ATOM 1343 C CA . PRO A 1 157 ? -7.568 4.813 11.481 1.00 86.88 157 PRO A CA 1
ATOM 1344 C C . PRO A 1 157 ? -8.726 4.406 10.558 1.00 86.88 157 PRO A C 1
ATOM 1346 O O . PRO A 1 157 ? -8.636 3.398 9.863 1.00 86.88 157 PRO A O 1
ATOM 1349 N N . GLU A 1 158 ? -9.769 5.231 10.483 1.00 80.25 158 GLU A N 1
ATOM 1350 C CA . GLU A 1 158 ? -10.927 5.061 9.605 1.00 80.25 158 GLU A CA 1
ATOM 1351 C C . GLU A 1 158 ? -10.553 5.013 8.112 1.00 80.25 158 GLU A C 1
ATOM 1353 O O . GLU A 1 158 ? -11.168 4.274 7.345 1.00 80.25 158 GLU A O 1
ATOM 1358 N N . GLU A 1 159 ? -9.500 5.726 7.705 1.00 79.00 159 GLU A N 1
ATOM 1359 C CA . GLU A 1 159 ? -8.985 5.760 6.329 1.00 79.00 159 GLU A CA 1
ATOM 1360 C C . GLU A 1 159 ? -7.813 4.784 6.098 1.00 79.00 159 GLU A C 1
ATOM 1362 O O . GLU A 1 159 ? -7.369 4.603 4.967 1.00 79.00 159 GLU A O 1
ATOM 1367 N N . SER A 1 160 ? -7.320 4.110 7.147 1.00 84.12 160 SER A N 1
ATOM 1368 C CA . SER A 1 160 ? -6.161 3.198 7.087 1.00 84.12 160 SER A CA 1
ATOM 1369 C C . SER A 1 160 ? -6.424 1.775 7.604 1.00 84.12 160 SER A C 1
ATOM 1371 O O . SER A 1 160 ? -5.503 0.958 7.690 1.00 84.12 160 SER A O 1
ATOM 1373 N N . ILE A 1 161 ? -7.688 1.440 7.867 1.00 84.19 161 ILE A N 1
ATOM 1374 C CA . ILE A 1 161 ? -8.174 0.131 8.335 1.00 84.19 161 ILE A CA 1
ATOM 1375 C C . ILE A 1 161 ? -7.709 -1.062 7.476 1.00 84.19 161 ILE A C 1
ATOM 1377 O O . ILE A 1 161 ? -7.473 -2.144 8.008 1.00 84.19 161 ILE A O 1
ATOM 1381 N N . TYR A 1 162 ? -7.471 -0.869 6.174 1.00 83.69 162 TYR A N 1
ATOM 1382 C CA . TYR A 1 162 ? -6.940 -1.912 5.284 1.00 83.69 162 TYR A CA 1
ATOM 1383 C C . TYR A 1 162 ? -5.519 -2.375 5.643 1.00 83.69 162 TYR A C 1
ATOM 1385 O O . TYR A 1 162 ? -5.175 -3.521 5.388 1.00 83.69 162 TYR A O 1
ATOM 1393 N N . HIS A 1 163 ? -4.719 -1.551 6.326 1.00 87.44 163 HIS A N 1
ATOM 1394 C CA . HIS A 1 163 ? -3.413 -1.969 6.859 1.00 87.44 163 HIS A CA 1
ATOM 1395 C C . HIS A 1 163 ? -3.526 -2.698 8.209 1.00 87.44 163 HIS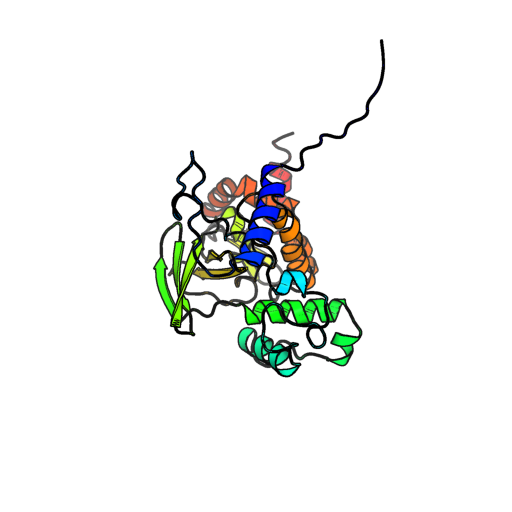 A C 1
ATOM 1397 O O . HIS A 1 163 ? -2.518 -3.090 8.787 1.00 87.44 163 HIS A O 1
ATOM 1403 N N . ASN A 1 164 ? -4.747 -2.882 8.721 1.00 89.94 164 ASN A N 1
ATOM 1404 C CA . ASN A 1 164 ? -5.069 -3.623 9.939 1.00 89.94 164 ASN A CA 1
ATOM 1405 C C . ASN A 1 164 ? -5.871 -4.907 9.625 1.00 89.94 164 ASN A C 1
ATOM 1407 O O . ASN A 1 164 ? -6.612 -5.398 10.479 1.00 89.94 164 ASN A O 1
ATOM 1411 N N . ILE A 1 165 ? -5.719 -5.466 8.416 1.00 88.88 165 ILE A N 1
ATOM 1412 C CA . ILE A 1 165 ? -6.295 -6.771 8.058 1.00 88.88 165 ILE A CA 1
ATOM 1413 C C . ILE A 1 165 ? -5.340 -7.938 8.337 1.00 88.88 165 ILE A C 1
ATOM 1415 O O . ILE A 1 165 ? -4.124 -7.776 8.415 1.00 88.88 165 ILE A O 1
ATOM 1419 N N . GLU A 1 166 ? -5.894 -9.143 8.439 1.00 90.31 166 GLU A N 1
ATOM 1420 C CA . GLU A 1 166 ? -5.135 -10.391 8.461 1.00 90.31 166 GLU A CA 1
ATOM 1421 C C . GLU A 1 166 ? -5.876 -11.482 7.672 1.00 90.31 166 GLU A C 1
ATOM 1423 O O . GLU A 1 166 ? -7.093 -11.625 7.797 1.00 90.31 166 GLU A O 1
ATOM 1428 N N . LEU A 1 167 ? -5.148 -12.265 6.872 1.00 88.31 167 LEU A N 1
ATOM 1429 C CA . LEU A 1 167 ? -5.688 -13.384 6.096 1.00 88.31 167 LEU A CA 1
ATOM 1430 C C . LEU A 1 167 ? -5.421 -14.706 6.833 1.00 88.31 167 LEU A C 1
ATOM 1432 O O . LEU A 1 167 ? -4.266 -15.121 6.959 1.00 88.31 167 LEU A O 1
ATOM 1436 N N . LYS A 1 168 ? -6.479 -15.387 7.290 1.00 90.31 168 LYS A N 1
ATOM 1437 C CA . LYS A 1 168 ? -6.403 -16.723 7.913 1.00 90.31 168 LYS A CA 1
ATOM 1438 C C . LYS A 1 168 ? -7.399 -17.667 7.248 1.00 90.31 168 LYS A C 1
ATOM 1440 O O . LYS A 1 168 ? -8.571 -17.330 7.130 1.00 90.31 168 LYS A O 1
ATOM 1445 N N . ASN A 1 169 ? -6.954 -18.858 6.844 1.00 89.38 169 ASN A N 1
ATOM 1446 C CA . ASN A 1 169 ? -7.808 -19.930 6.304 1.00 89.38 169 ASN A CA 1
ATOM 1447 C C . ASN A 1 169 ? -8.776 -19.464 5.187 1.00 89.38 169 ASN A C 1
ATOM 1449 O O . ASN A 1 169 ? -9.938 -19.861 5.159 1.00 89.38 169 ASN A O 1
ATOM 1453 N N . GLY A 1 170 ? -8.312 -18.577 4.298 1.00 87.31 170 GLY A N 1
ATOM 1454 C CA . GLY A 1 170 ? -9.114 -18.000 3.209 1.00 87.31 170 GLY A CA 1
ATOM 1455 C C . GLY A 1 170 ? -10.058 -16.853 3.605 1.00 87.31 170 GLY A C 1
ATOM 1456 O O . GLY A 1 170 ? -10.700 -16.287 2.726 1.00 87.31 170 GLY A O 1
ATOM 1457 N N . LYS A 1 171 ? -10.130 -16.473 4.887 1.00 92.62 171 LYS A N 1
ATOM 1458 C CA . LYS A 1 171 ? -10.972 -15.380 5.398 1.00 92.62 171 LYS A CA 1
ATOM 1459 C C . LYS A 1 171 ? -10.158 -14.146 5.780 1.00 92.62 171 LYS A C 1
ATOM 1461 O O . LYS A 1 171 ? -9.041 -14.263 6.290 1.00 92.62 171 LYS A O 1
ATOM 1466 N N . ILE A 1 172 ? -10.752 -12.971 5.574 1.00 90.00 172 ILE A N 1
ATOM 1467 C CA . ILE A 1 172 ? -10.169 -11.666 5.909 1.00 90.00 172 ILE A CA 1
ATOM 1468 C C . ILE A 1 172 ? -10.747 -11.173 7.239 1.00 90.00 172 ILE A C 1
ATOM 1470 O O . ILE A 1 172 ? -11.965 -11.109 7.415 1.00 90.00 172 ILE A O 1
ATOM 1474 N N . TYR A 1 173 ? -9.852 -10.812 8.157 1.00 94.06 173 TYR A N 1
ATOM 1475 C CA . TYR A 1 173 ? -10.140 -10.324 9.503 1.00 94.06 173 TYR A CA 1
ATOM 1476 C C . TYR A 1 173 ? -9.718 -8.858 9.604 1.00 94.06 173 TYR A C 1
ATOM 1478 O O . TYR A 1 173 ? -8.544 -8.562 9.413 1.00 94.06 173 TYR A O 1
ATOM 1486 N N . PHE A 1 174 ? -10.642 -7.954 9.919 1.00 93.06 174 PHE A N 1
ATOM 1487 C CA . PHE A 1 174 ? -10.403 -6.519 10.098 1.00 93.06 174 PHE A CA 1
ATOM 1488 C C . PHE A 1 174 ? -10.272 -6.189 11.585 1.00 93.06 174 PHE A C 1
ATOM 1490 O O . PHE A 1 174 ? -11.232 -6.374 12.336 1.00 93.06 174 PHE A O 1
ATOM 1497 N N . TYR A 1 175 ? -9.111 -5.691 12.013 1.00 94.56 175 TYR A N 1
ATOM 1498 C CA . TYR A 1 175 ? -8.834 -5.358 13.412 1.00 94.56 175 TYR A CA 1
ATOM 1499 C C . TYR A 1 175 ? -9.012 -3.862 13.697 1.00 94.56 175 TYR A C 1
ATOM 1501 O O . TYR A 1 175 ? -8.425 -3.014 13.031 1.00 94.56 175 TYR A O 1
ATOM 1509 N N . PHE A 1 176 ? -9.780 -3.540 14.741 1.00 93.44 176 PHE A N 1
ATOM 1510 C CA . PHE A 1 176 ? -10.099 -2.161 15.148 1.00 93.44 176 PHE A CA 1
ATOM 1511 C C . PHE A 1 176 ? -9.334 -1.727 16.419 1.00 93.44 176 PHE A C 1
ATOM 1513 O O . PHE A 1 176 ? -9.738 -0.794 17.120 1.00 93.44 176 PHE A O 1
ATOM 1520 N N . ASP A 1 177 ? -8.225 -2.415 16.719 1.00 90.56 177 ASP A N 1
ATOM 1521 C CA . ASP A 1 177 ? -7.329 -2.181 17.864 1.00 90.56 177 ASP A CA 1
ATOM 1522 C C . ASP A 1 177 ? -6.176 -1.198 17.564 1.00 90.56 177 ASP A C 1
ATOM 1524 O O . ASP A 1 177 ? -5.379 -0.889 18.450 1.00 90.56 177 ASP A O 1
ATOM 1528 N N . ASN A 1 178 ? -6.095 -0.678 16.332 1.00 85.50 178 ASN A N 1
ATOM 1529 C CA . ASN A 1 178 ? -5.026 0.200 15.838 1.00 85.50 178 ASN A CA 1
ATOM 1530 C C . ASN A 1 178 ? -3.610 -0.408 15.96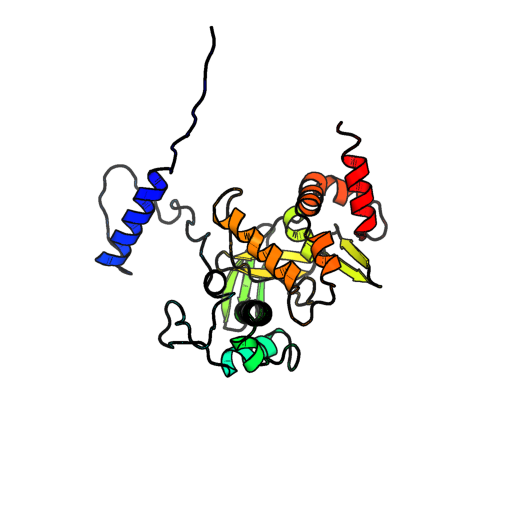5 1.00 85.50 178 ASN A C 1
ATOM 1532 O O . ASN A 1 178 ? -2.631 0.319 16.177 1.00 85.50 178 ASN A O 1
ATOM 1536 N N . ARG A 1 179 ? -3.489 -1.739 15.839 1.00 90.81 179 ARG A N 1
ATOM 1537 C CA . ARG A 1 179 ? -2.210 -2.479 15.843 1.00 90.81 179 ARG A CA 1
ATOM 1538 C C . ARG A 1 179 ? -1.173 -1.949 14.852 1.00 90.81 179 ARG A C 1
ATOM 1540 O O . ARG A 1 179 ? 0.021 -2.024 15.155 1.00 90.81 179 ARG A O 1
ATOM 1547 N N . TYR A 1 180 ? -1.625 -1.407 13.721 1.00 92.12 180 TYR A N 1
ATOM 1548 C CA . TYR A 1 180 ? -0.805 -0.810 12.676 1.00 92.12 180 TYR A CA 1
ATOM 1549 C C . TYR A 1 180 ? -1.258 0.623 12.366 1.00 92.12 180 TYR A C 1
ATOM 1551 O O . TYR A 1 180 ? -2.445 0.912 12.211 1.00 92.12 180 TYR A O 1
ATOM 1559 N N . LYS A 1 181 ? -0.287 1.534 12.271 1.00 92.19 181 LYS A N 1
ATOM 1560 C CA . LYS A 1 181 ? -0.474 2.971 12.031 1.00 92.19 181 LYS A CA 1
ATOM 1561 C C . LYS A 1 181 ? 0.087 3.318 10.656 1.00 92.19 181 LYS A C 1
ATOM 1563 O O . LYS A 1 181 ? 1.273 3.086 10.417 1.00 92.19 181 LYS A O 1
ATOM 1568 N N . LYS A 1 182 ? -0.736 3.901 9.784 1.00 89.62 182 LYS A N 1
ATOM 1569 C CA . LYS A 1 182 ? -0.312 4.396 8.470 1.00 89.62 182 LYS A CA 1
ATOM 1570 C C . LYS A 1 182 ? 0.173 5.843 8.551 1.00 89.62 182 LYS A C 1
ATOM 1572 O O . LYS A 1 182 ? -0.474 6.691 9.167 1.00 89.62 182 LYS A O 1
ATOM 1577 N N . TYR A 1 183 ? 1.280 6.124 7.877 1.00 88.62 183 TYR A N 1
ATOM 1578 C CA . TYR A 1 183 ? 1.800 7.464 7.635 1.00 88.62 183 TYR A CA 1
ATOM 1579 C C . TYR A 1 183 ? 2.137 7.624 6.146 1.00 88.62 183 TYR A C 1
ATOM 1581 O O . T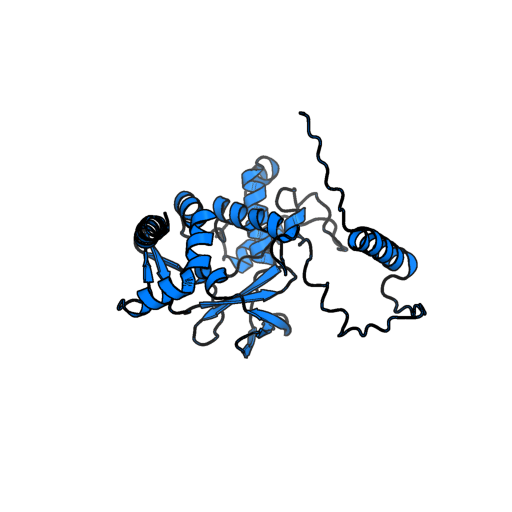YR A 1 183 ? 2.614 6.677 5.521 1.00 88.62 183 TYR A O 1
ATOM 1589 N N . VAL A 1 184 ? 1.896 8.810 5.587 1.00 84.25 184 VAL A N 1
ATOM 1590 C CA . VAL A 1 184 ? 2.070 9.132 4.160 1.00 84.25 184 VAL A CA 1
ATOM 1591 C C . VAL A 1 184 ? 2.814 10.453 3.958 1.00 84.25 184 VAL A C 1
ATOM 1593 O O . VAL A 1 184 ? 2.856 11.301 4.853 1.00 84.25 184 VAL A O 1
ATOM 1596 N N . GLN A 1 185 ? 3.398 10.646 2.780 1.00 80.75 185 GLN A N 1
ATOM 1597 C CA . GLN A 1 185 ? 3.990 11.912 2.348 1.00 80.75 185 GLN A CA 1
ATOM 1598 C C . GLN A 1 185 ? 3.668 12.155 0.860 1.00 80.75 185 GLN A C 1
ATOM 1600 O O . GLN A 1 185 ? 3.459 11.211 0.101 1.00 80.75 185 GLN A O 1
ATOM 1605 N N . ALA A 1 186 ? 3.571 13.429 0.465 1.00 66.06 186 ALA A N 1
ATOM 1606 C CA . ALA A 1 186 ? 2.993 13.866 -0.811 1.00 66.06 186 ALA A CA 1
ATOM 1607 C C . ALA A 1 186 ? 3.643 13.302 -2.085 1.00 66.06 186 ALA A C 1
ATOM 1609 O O . ALA A 1 186 ? 2.956 13.164 -3.092 1.00 66.06 186 ALA A O 1
ATOM 1610 N N . ASP A 1 187 ? 4.922 12.915 -2.054 1.00 66.56 187 ASP A N 1
ATOM 1611 C CA . ASP A 1 187 ? 5.607 12.278 -3.189 1.00 66.56 187 ASP A CA 1
ATOM 1612 C C . ASP A 1 187 ? 5.243 10.774 -3.325 1.00 66.56 187 ASP A C 1
ATOM 1614 O O . ASP A 1 187 ? 5.997 9.996 -3.906 1.00 66.56 187 ASP A O 1
ATOM 1618 N N . GLY A 1 188 ? 4.105 10.345 -2.755 1.00 72.19 188 GLY A N 1
ATOM 1619 C CA . GLY A 1 188 ? 3.534 8.991 -2.824 1.00 72.19 188 GLY A CA 1
ATOM 1620 C C . GLY A 1 188 ? 4.054 7.985 -1.790 1.00 72.19 188 GLY A C 1
ATOM 1621 O O . GLY A 1 188 ? 3.596 6.843 -1.773 1.00 72.19 188 GLY A O 1
ATOM 1622 N N . TYR A 1 189 ? 5.006 8.372 -0.936 1.00 82.62 189 TYR A N 1
ATOM 1623 C CA . TYR A 1 189 ? 5.643 7.463 0.022 1.00 82.62 189 TYR A CA 1
ATOM 1624 C C . TYR A 1 189 ? 4.721 7.071 1.181 1.00 82.62 189 TYR A C 1
ATOM 1626 O O . TYR A 1 189 ? 4.102 7.929 1.814 1.00 82.62 189 TYR A O 1
ATOM 1634 N N . GLU A 1 190 ? 4.732 5.784 1.536 1.00 86.00 190 GLU A N 1
ATOM 1635 C CA . GLU A 1 190 ? 3.983 5.236 2.670 1.00 86.00 190 GLU A CA 1
ATOM 1636 C C . GLU A 1 190 ? 4.882 4.525 3.688 1.00 86.00 190 GLU A C 1
ATOM 1638 O O . GLU A 1 190 ? 5.859 3.859 3.337 1.00 86.00 190 GLU A O 1
ATOM 1643 N N . LEU A 1 191 ? 4.511 4.623 4.965 1.00 90.81 191 LEU A N 1
ATOM 1644 C CA . LEU A 1 191 ? 5.136 3.921 6.081 1.00 90.81 191 LEU A CA 1
ATOM 1645 C C . LEU A 1 191 ? 4.070 3.342 7.013 1.00 90.81 191 LEU A C 1
ATOM 1647 O O . LEU A 1 191 ? 3.220 4.067 7.528 1.00 90.81 191 LEU A O 1
ATOM 1651 N N . ILE A 1 192 ? 4.177 2.043 7.292 1.00 92.00 192 ILE A N 1
ATOM 1652 C CA . ILE A 1 192 ? 3.352 1.346 8.281 1.00 92.00 192 ILE A CA 1
ATOM 1653 C C . ILE A 1 192 ? 4.205 1.048 9.513 1.00 92.00 192 ILE A C 1
ATOM 1655 O O . ILE A 1 192 ? 5.290 0.472 9.396 1.00 92.00 192 ILE A O 1
ATOM 1659 N N . LEU A 1 193 ? 3.720 1.444 10.690 1.00 94.25 193 LEU A N 1
ATOM 1660 C CA . LEU A 1 193 ? 4.349 1.163 11.982 1.00 94.25 193 LEU A CA 1
ATOM 1661 C C . LEU A 1 193 ? 3.460 0.271 12.850 1.00 94.25 193 LEU A C 1
ATOM 1663 O O . LEU A 1 193 ? 2.248 0.466 12.887 1.00 94.25 193 LEU A O 1
ATOM 1667 N N . ASP A 1 194 ? 4.055 -0.650 13.607 1.00 94.50 194 ASP A N 1
ATOM 1668 C CA . ASP A 1 194 ? 3.343 -1.409 14.639 1.00 94.50 194 ASP A CA 1
ATOM 1669 C C . ASP A 1 194 ? 3.031 -0.559 15.891 1.00 94.50 194 ASP A C 1
ATOM 1671 O O . ASP A 1 194 ? 3.450 0.597 16.036 1.00 94.50 194 ASP A O 1
ATOM 1675 N N . LYS A 1 195 ? 2.311 -1.150 16.851 1.00 91.38 195 LYS A N 1
ATOM 1676 C CA . LYS A 1 195 ? 2.023 -0.530 18.157 1.00 91.38 195 LYS A CA 1
ATOM 1677 C C . LYS A 1 195 ? 3.273 -0.069 18.929 1.00 91.38 195 LYS A C 1
ATOM 1679 O O . LYS A 1 195 ? 3.177 0.887 19.695 1.00 91.38 195 LYS A O 1
ATOM 1684 N N . ASN A 1 196 ? 4.428 -0.698 18.693 1.00 93.62 196 ASN A N 1
ATOM 1685 C CA . ASN A 1 196 ? 5.733 -0.379 19.284 1.00 93.62 196 ASN A CA 1
ATOM 1686 C C . ASN A 1 196 ? 6.540 0.631 18.436 1.00 93.62 196 ASN A C 1
ATOM 1688 O O . ASN A 1 196 ? 7.713 0.875 18.719 1.00 93.62 196 ASN A O 1
ATOM 1692 N N . ASN A 1 197 ? 5.926 1.206 17.396 1.00 94.31 197 ASN A N 1
ATOM 1693 C CA . ASN A 1 197 ? 6.514 2.111 16.410 1.00 94.31 197 ASN A CA 1
ATOM 1694 C C . ASN A 1 197 ? 7.639 1.498 15.546 1.00 94.31 197 ASN A C 1
ATOM 1696 O O . ASN A 1 197 ? 8.491 2.223 15.032 1.00 94.31 197 ASN A O 1
ATOM 1700 N N . LYS A 1 198 ? 7.648 0.173 15.355 1.00 94.81 198 LYS A N 1
ATOM 1701 C CA . LYS A 1 198 ? 8.579 -0.531 14.459 1.00 94.81 198 LYS A CA 1
ATOM 1702 C C . LYS A 1 198 ? 8.023 -0.587 13.026 1.00 94.81 198 LYS A C 1
ATOM 1704 O O . LYS A 1 198 ? 6.837 -0.874 12.876 1.00 94.81 198 LYS A O 1
ATOM 1709 N N . PRO A 1 199 ? 8.842 -0.363 11.979 1.00 93.56 199 PRO A N 1
ATOM 1710 C CA . PRO A 1 199 ? 8.424 -0.508 10.581 1.00 93.56 199 PRO A CA 1
ATOM 1711 C C . PRO A 1 199 ? 7.915 -1.914 10.237 1.00 93.56 199 PRO A C 1
ATOM 1713 O O . PRO A 1 199 ? 8.506 -2.908 10.661 1.00 93.56 199 PRO A O 1
ATOM 1716 N N . VAL A 1 200 ? 6.847 -1.985 9.439 1.00 91.19 200 VAL A N 1
ATOM 1717 C CA . VAL A 1 200 ? 6.165 -3.228 9.045 1.00 91.19 200 VAL A CA 1
ATOM 1718 C C . VAL A 1 200 ? 6.238 -3.425 7.531 1.00 91.19 200 VAL A C 1
ATOM 1720 O O . VAL A 1 200 ? 5.905 -2.529 6.760 1.00 91.19 200 VAL A O 1
ATOM 1723 N N . TYR A 1 201 ? 6.648 -4.626 7.118 1.00 88.19 201 TYR A N 1
ATOM 1724 C CA . TYR A 1 201 ? 6.899 -5.001 5.719 1.00 88.19 201 TYR A CA 1
ATOM 1725 C C . TYR A 1 201 ? 6.166 -6.303 5.321 1.00 88.19 201 TYR A C 1
ATOM 1727 O O . TYR A 1 201 ? 6.674 -7.100 4.537 1.00 88.19 201 TYR A O 1
ATOM 1735 N N . ILE A 1 202 ? 4.997 -6.559 5.919 1.00 80.19 202 ILE A N 1
ATOM 1736 C CA . ILE A 1 202 ? 4.152 -7.732 5.627 1.00 80.19 202 ILE A CA 1
ATOM 1737 C C . ILE A 1 202 ? 3.400 -7.473 4.306 1.00 80.19 202 ILE A C 1
ATOM 1739 O O . ILE A 1 202 ? 2.710 -6.456 4.251 1.00 80.19 202 ILE A O 1
ATOM 1743 N N . PRO A 1 203 ? 3.487 -8.337 3.271 1.00 77.12 203 PRO A N 1
ATOM 1744 C CA . PRO A 1 203 ? 3.019 -8.010 1.919 1.00 77.12 203 PRO A CA 1
ATOM 1745 C C . PRO A 1 203 ? 1.563 -7.545 1.807 1.00 77.12 203 PRO A C 1
ATOM 1747 O O . PRO A 1 203 ? 1.291 -6.620 1.055 1.00 77.12 203 PRO A O 1
ATOM 1750 N N . GLU A 1 204 ? 0.633 -8.138 2.561 1.00 69.88 204 GLU A N 1
ATOM 1751 C CA . GLU A 1 204 ? -0.805 -7.826 2.446 1.00 69.88 204 GLU A CA 1
ATOM 1752 C C . GLU A 1 204 ? -1.190 -6.468 3.053 1.00 69.88 204 GLU A C 1
ATOM 1754 O O . GLU A 1 204 ? -2.268 -5.952 2.770 1.00 69.88 204 GLU A O 1
ATOM 1759 N N . ILE A 1 205 ? -0.337 -5.908 3.919 1.00 71.75 205 ILE A N 1
ATOM 1760 C CA . ILE A 1 205 ? -0.616 -4.682 4.687 1.00 71.75 205 ILE A CA 1
ATOM 1761 C C . ILE A 1 205 ? 0.505 -3.643 4.616 1.00 71.75 205 ILE A C 1
ATOM 1763 O O . ILE A 1 205 ? 0.397 -2.591 5.245 1.00 71.75 205 ILE A O 1
ATOM 1767 N N . SER A 1 206 ? 1.589 -3.906 3.884 1.00 66.44 206 SER A N 1
ATOM 1768 C CA . SER A 1 206 ? 2.650 -2.928 3.647 1.00 66.44 206 SER A CA 1
ATOM 1769 C C . SER A 1 206 ? 2.105 -1.699 2.920 1.00 66.44 206 SER A C 1
ATOM 1771 O O . SER A 1 206 ? 1.127 -1.787 2.182 1.00 66.44 206 SER A O 1
ATOM 1773 N N . GLY A 1 207 ? 2.740 -0.547 3.138 1.00 56.69 207 GLY A N 1
ATOM 1774 C CA . GLY A 1 207 ? 2.361 0.688 2.459 1.00 56.69 207 GLY A CA 1
ATOM 1775 C C . GLY A 1 207 ? 2.505 0.547 0.944 1.00 56.69 207 GLY A C 1
ATOM 1776 O O . GLY A 1 207 ? 3.527 0.049 0.467 1.00 56.69 207 GLY A O 1
ATOM 1777 N N . THR A 1 208 ? 1.486 0.975 0.209 1.00 60.06 208 THR A N 1
ATOM 1778 C CA . THR A 1 208 ? 1.442 0.943 -1.255 1.00 60.06 208 THR A CA 1
ATOM 1779 C C . THR A 1 208 ? 1.748 2.328 -1.791 1.00 60.06 208 THR A C 1
ATOM 1781 O O . THR A 1 208 ? 1.068 3.281 -1.433 1.00 60.06 208 THR A O 1
ATOM 1784 N N . TYR A 1 209 ? 2.730 2.451 -2.679 1.00 56.31 209 TYR A N 1
ATOM 1785 C CA . TYR A 1 209 ? 3.010 3.694 -3.388 1.00 56.31 209 TYR A CA 1
ATOM 1786 C C . TYR A 1 209 ? 1.758 4.200 -4.109 1.00 56.31 209 TYR A C 1
ATOM 1788 O O . TYR A 1 209 ? 1.268 3.530 -5.023 1.00 56.31 209 TYR A O 1
ATOM 1796 N N . ASN A 1 210 ? 1.265 5.372 -3.704 1.00 59.12 210 ASN A N 1
ATOM 1797 C CA . ASN A 1 210 ? 0.100 5.992 -4.326 1.00 59.12 210 ASN A CA 1
ATOM 1798 C C . ASN A 1 210 ? 0.539 6.770 -5.563 1.00 59.12 210 ASN A C 1
ATOM 1800 O O . ASN A 1 210 ? 1.424 7.631 -5.513 1.00 59.12 210 ASN A O 1
ATOM 1804 N N . TYR A 1 211 ? -0.102 6.481 -6.686 1.00 57.66 211 TYR A N 1
ATOM 1805 C CA . TYR A 1 211 ? 0.130 7.155 -7.951 1.00 57.66 211 TYR A CA 1
ATOM 1806 C C . TYR A 1 211 ? -0.512 8.548 -7.900 1.00 57.66 211 TYR A C 1
ATOM 1808 O O . TYR A 1 211 ? -0.013 9.463 -8.554 1.00 57.66 211 TYR A O 1
ATOM 1816 N N . TYR A 1 212 ? -1.540 8.721 -7.064 1.00 59.41 212 TYR A N 1
ATOM 1817 C CA . TYR A 1 212 ? -2.173 9.999 -6.767 1.00 59.41 212 TYR A CA 1
ATOM 1818 C C . TYR A 1 212 ? -2.263 10.228 -5.258 1.00 59.41 212 TYR A C 1
ATOM 1820 O O . TYR A 1 212 ? -2.907 9.476 -4.527 1.00 59.41 212 TYR A O 1
ATOM 1828 N N . THR A 1 213 ? -1.607 11.283 -4.793 1.00 54.62 213 THR A N 1
ATOM 1829 C CA . THR A 1 213 ? -1.802 11.861 -3.461 1.00 54.62 213 THR A CA 1
ATOM 1830 C C . THR A 1 213 ? -2.857 12.963 -3.532 1.00 54.62 213 THR A C 1
ATOM 1832 O O . THR A 1 213 ? -3.041 13.582 -4.576 1.00 54.62 213 THR A O 1
ATOM 1835 N N . TYR A 1 214 ? -3.581 13.165 -2.433 1.00 50.12 214 TYR A N 1
ATOM 1836 C CA . TYR A 1 214 ? -4.584 14.218 -2.286 1.00 50.12 214 TYR A CA 1
ATOM 1837 C C . TYR A 1 214 ? -4.508 14.793 -0.864 1.00 50.12 214 TYR A C 1
ATOM 1839 O O . TYR A 1 214 ? -4.144 14.086 0.084 1.00 50.12 214 TYR A O 1
ATOM 1847 N N . ASN A 1 215 ? -4.869 16.062 -0.702 1.00 50.41 215 ASN A N 1
ATOM 1848 C CA . ASN A 1 215 ? -4.978 16.750 0.585 1.00 50.41 215 ASN A CA 1
ATOM 1849 C C . ASN A 1 215 ? -6.444 16.990 0.988 1.00 50.41 215 ASN A C 1
ATOM 1851 O O . ASN A 1 215 ? -6.779 17.008 2.173 1.00 50.41 215 ASN A O 1
ATOM 1855 N N . MET A 1 216 ? -7.328 17.145 0.001 1.00 48.44 216 MET A N 1
ATOM 1856 C CA . MET A 1 216 ? -8.745 17.458 0.156 1.00 48.44 216 MET A CA 1
ATOM 1857 C C . MET A 1 216 ? -9.616 16.450 -0.604 1.00 48.44 216 MET A C 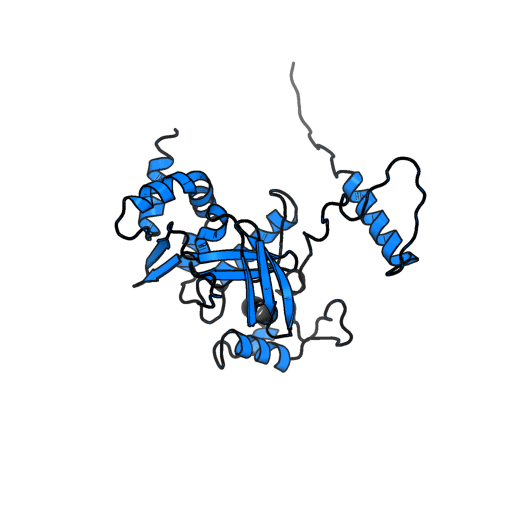1
ATOM 1859 O O . MET A 1 216 ? -9.232 15.877 -1.619 1.00 48.44 216 MET A O 1
ATOM 1863 N N . LYS A 1 217 ? -10.832 16.205 -0.108 1.00 45.00 217 LYS A N 1
ATOM 1864 C CA . LYS A 1 217 ? -11.798 15.350 -0.815 1.00 45.00 217 LYS A CA 1
ATOM 1865 C C . LYS A 1 217 ? -12.439 16.148 -1.954 1.00 45.00 217 LYS A C 1
ATOM 1867 O O . LYS A 1 217 ? -12.660 17.346 -1.805 1.00 45.00 217 LYS A O 1
ATOM 1872 N N . PHE A 1 218 ? -12.756 15.466 -3.056 1.00 48.94 218 PHE A N 1
ATOM 1873 C CA . PHE A 1 218 ? -13.327 16.030 -4.293 1.00 48.94 218 PHE A CA 1
ATOM 1874 C C . PHE A 1 218 ? -12.394 16.900 -5.159 1.00 48.94 218 PHE A C 1
ATOM 1876 O O . PHE A 1 218 ? -12.862 17.508 -6.118 1.00 48.94 218 PHE A O 1
ATOM 1883 N N . GLU A 1 219 ? -11.083 16.923 -4.906 1.00 48.28 219 GLU A N 1
ATOM 1884 C CA . GLU A 1 219 ? -10.119 17.478 -5.869 1.00 48.28 219 GLU A CA 1
ATOM 1885 C C . GLU A 1 219 ? -9.772 16.464 -6.987 1.00 48.28 219 GLU A C 1
ATOM 1887 O O . GLU A 1 219 ? -10.024 15.264 -6.820 1.00 48.28 219 GLU A O 1
ATOM 1892 N N . PRO A 1 220 ? -9.197 16.882 -8.136 1.00 46.84 220 PRO A N 1
ATOM 1893 C CA . PRO A 1 220 ? -8.946 15.985 -9.271 1.00 46.84 220 PRO A CA 1
ATOM 1894 C C . PRO A 1 220 ? -8.142 14.730 -8.912 1.00 46.84 220 PRO A C 1
ATOM 1896 O O . PRO A 1 220 ? -8.478 13.634 -9.364 1.00 46.84 220 PRO A O 1
ATOM 1899 N N . ASP A 1 221 ? -7.132 14.856 -8.049 1.00 53.97 221 ASP A N 1
ATOM 1900 C CA . ASP A 1 221 ? -6.301 13.718 -7.653 1.00 53.97 221 ASP A CA 1
ATOM 1901 C C . ASP A 1 221 ? -6.960 12.804 -6.606 1.00 53.97 221 ASP A C 1
ATOM 1903 O O . ASP A 1 221 ? -6.675 11.606 -6.580 1.00 53.97 221 ASP A O 1
ATOM 1907 N N . TRP A 1 222 ? -7.967 13.289 -5.866 1.00 49.78 222 TRP A N 1
ATOM 1908 C CA . TRP A 1 222 ? -8.863 12.424 -5.088 1.00 49.78 222 TRP A CA 1
ATOM 1909 C C . TRP A 1 222 ? -9.712 11.521 -5.998 1.00 49.78 222 TRP A C 1
ATOM 1911 O O . TRP A 1 222 ? -9.875 10.332 -5.718 1.00 49.78 222 TRP A O 1
ATOM 1921 N N . PHE A 1 223 ? -10.202 12.040 -7.131 1.00 49.97 223 PHE A N 1
ATOM 1922 C CA . PHE A 1 223 ? -10.862 11.203 -8.141 1.00 49.97 223 PHE A CA 1
ATOM 1923 C C . PHE A 1 223 ? -9.872 10.237 -8.811 1.00 49.97 223 PHE A C 1
ATOM 1925 O O . PHE A 1 223 ? -10.206 9.067 -9.028 1.00 49.97 223 PHE A O 1
ATOM 1932 N N . ASN A 1 224 ? -8.641 10.683 -9.089 1.00 59.53 224 ASN A N 1
ATOM 1933 C CA . ASN A 1 224 ? -7.608 9.831 -9.680 1.00 59.53 224 ASN A CA 1
ATOM 1934 C C . ASN A 1 224 ? -7.127 8.713 -8.736 1.00 59.53 224 ASN A C 1
ATOM 1936 O O . ASN A 1 224 ? -6.825 7.628 -9.229 1.00 59.53 224 ASN A O 1
ATOM 1940 N N . HIS A 1 225 ? -7.140 8.898 -7.410 1.00 63.59 225 HIS A N 1
ATOM 1941 C CA . HIS A 1 225 ? -6.807 7.862 -6.412 1.00 63.59 225 HIS A CA 1
ATOM 1942 C C . HIS A 1 225 ? -7.669 6.588 -6.549 1.00 63.59 225 HIS A C 1
ATOM 1944 O O . HIS A 1 225 ? -7.257 5.492 -6.163 1.00 63.59 225 HIS A O 1
ATOM 1950 N N . LYS A 1 226 ? -8.846 6.652 -7.193 1.00 65.44 226 LYS A N 1
ATOM 1951 C CA . LYS A 1 226 ? -9.588 5.438 -7.583 1.00 65.44 226 LYS A CA 1
ATOM 1952 C C . LYS A 1 226 ? -8.733 4.478 -8.434 1.00 65.44 226 LYS A C 1
ATOM 1954 O O . LYS A 1 226 ? -8.861 3.264 -8.301 1.00 65.44 226 LYS A O 1
ATOM 1959 N N . LYS A 1 227 ? -7.824 5.001 -9.264 1.00 72.75 227 LYS A N 1
ATOM 1960 C CA . LYS A 1 227 ? -6.880 4.223 -10.082 1.00 72.75 227 LYS A CA 1
ATOM 1961 C C . LYS A 1 227 ? -5.883 3.430 -9.234 1.00 72.75 227 LYS A C 1
ATOM 1963 O O . LYS A 1 227 ? -5.507 2.343 -9.660 1.00 72.75 227 LYS A O 1
ATOM 1968 N N . ASP A 1 228 ? -5.502 3.917 -8.052 1.00 71.25 228 ASP A N 1
ATOM 1969 C CA . ASP A 1 228 ? -4.664 3.177 -7.098 1.00 71.25 228 ASP A CA 1
ATOM 1970 C C . ASP A 1 228 ? -5.420 1.987 -6.498 1.00 71.25 228 ASP A C 1
ATOM 1972 O O . ASP A 1 228 ? -4.916 0.862 -6.494 1.00 71.25 228 ASP A O 1
ATOM 1976 N N . ILE A 1 229 ? -6.681 2.202 -6.109 1.00 74.25 229 ILE A N 1
ATOM 1977 C CA . ILE A 1 229 ? -7.587 1.142 -5.640 1.00 74.25 229 ILE A CA 1
ATOM 1978 C C . ILE A 1 229 ? -7.812 0.091 -6.741 1.00 74.25 229 ILE A C 1
ATOM 1980 O O . ILE A 1 229 ? -7.762 -1.109 -6.477 1.00 74.25 229 ILE A O 1
ATOM 1984 N N . ASP A 1 230 ? -8.037 0.518 -7.986 1.00 79.00 230 ASP A N 1
ATOM 1985 C CA . ASP A 1 230 ? -8.291 -0.391 -9.108 1.00 79.00 230 ASP A CA 1
ATOM 1986 C C . ASP A 1 230 ? -7.008 -1.098 -9.608 1.00 79.00 230 ASP A C 1
ATOM 1988 O O . ASP A 1 230 ? -7.080 -2.230 -10.089 1.00 79.00 230 ASP A O 1
ATOM 1992 N N . LEU A 1 231 ? -5.822 -0.497 -9.431 1.00 82.94 231 LEU A N 1
ATOM 1993 C CA . LEU A 1 231 ? -4.519 -1.158 -9.604 1.00 82.94 231 LEU A CA 1
ATOM 1994 C C . LEU A 1 231 ? -4.282 -2.242 -8.545 1.00 82.94 231 LEU A C 1
ATOM 1996 O O . LEU A 1 231 ? -3.883 -3.357 -8.887 1.00 82.94 231 LEU A O 1
ATOM 2000 N N . TRP A 1 232 ? -4.563 -1.931 -7.278 1.00 85.62 232 TRP A N 1
ATOM 2001 C CA . TRP A 1 232 ? -4.457 -2.883 -6.175 1.00 85.62 232 TRP A CA 1
ATOM 2002 C C . TRP A 1 232 ? -5.466 -4.034 -6.316 1.00 85.62 232 TRP A C 1
ATOM 2004 O O . TRP A 1 232 ? -5.093 -5.189 -6.131 1.00 85.62 232 TRP A O 1
ATOM 2014 N N . LYS A 1 233 ? -6.709 -3.788 -6.756 1.00 83.25 233 LYS A N 1
ATOM 2015 C CA . LYS A 1 233 ? -7.653 -4.869 -7.115 1.00 83.25 233 LYS A CA 1
ATOM 2016 C C . LYS A 1 233 ? -7.046 -5.822 -8.141 1.00 83.25 233 LYS A C 1
ATOM 2018 O O . LYS A 1 233 ? -6.941 -7.023 -7.883 1.00 83.25 233 LYS A O 1
ATOM 2023 N N . ASP A 1 234 ? -6.584 -5.276 -9.266 1.00 88.50 234 ASP A N 1
ATOM 2024 C CA . ASP A 1 234 ? -5.975 -6.035 -10.360 1.00 88.50 234 ASP A CA 1
ATOM 2025 C C . ASP A 1 234 ? -4.784 -6.906 -9.901 1.00 88.50 234 ASP A C 1
ATOM 2027 O O . ASP A 1 234 ? -4.677 -8.052 -10.342 1.00 88.50 234 ASP A O 1
ATOM 2031 N N . PHE A 1 235 ? -3.896 -6.387 -9.038 1.00 89.12 235 PHE A N 1
ATOM 2032 C CA . PHE A 1 235 ? -2.550 -6.957 -8.837 1.00 89.12 235 PHE A CA 1
ATOM 2033 C C . PHE A 1 235 ? -2.105 -7.196 -7.380 1.00 89.12 235 PHE A C 1
ATOM 2035 O O . PHE A 1 235 ? -1.017 -7.723 -7.171 1.00 89.12 235 PHE A O 1
ATOM 2042 N N . GLY A 1 236 ? -2.909 -6.847 -6.379 1.00 87.00 236 GLY A N 1
ATOM 2043 C CA . GLY A 1 236 ? -2.511 -6.867 -4.966 1.00 87.00 236 GLY A CA 1
ATOM 2044 C C . GLY A 1 236 ? -1.546 -5.736 -4.612 1.00 87.00 236 GLY A C 1
ATOM 2045 O O . GLY A 1 236 ? -1.293 -4.851 -5.421 1.00 87.00 236 GLY A O 1
ATOM 2046 N N . ALA A 1 237 ? -0.980 -5.757 -3.407 1.00 83.94 237 ALA A N 1
ATOM 2047 C CA . ALA A 1 237 ? 0.099 -4.849 -2.996 1.00 83.94 237 ALA A CA 1
ATOM 2048 C C . ALA A 1 237 ? 1.471 -5.227 -3.605 1.00 83.94 237 ALA A C 1
ATOM 2050 O O . ALA A 1 237 ? 2.424 -4.446 -3.565 1.00 83.94 237 ALA A O 1
ATOM 2051 N N . GLY A 1 238 ? 1.585 -6.422 -4.191 1.00 89.06 238 GLY A N 1
ATOM 2052 C CA . GLY A 1 238 ? 2.800 -6.930 -4.820 1.00 89.06 238 GLY A CA 1
ATOM 2053 C C . GLY A 1 238 ? 2.668 -8.392 -5.259 1.00 89.06 238 GLY A C 1
ATOM 2054 O O . GLY A 1 238 ? 1.656 -9.029 -4.975 1.00 89.06 238 GLY A O 1
ATOM 2055 N N . PRO A 1 239 ? 3.703 -8.977 -5.888 1.00 92.00 239 PRO A N 1
ATOM 2056 C CA . PRO A 1 239 ? 3.685 -10.374 -6.334 1.00 92.00 239 PRO A CA 1
ATOM 2057 C C . PRO A 1 239 ? 3.597 -11.401 -5.191 1.00 92.00 239 PRO A C 1
ATOM 2059 O O . PRO A 1 239 ? 3.264 -12.554 -5.444 1.00 92.00 239 PRO A O 1
ATOM 2062 N N . ASN A 1 240 ? 3.875 -10.983 -3.951 1.00 91.12 240 ASN A N 1
ATOM 2063 C CA . ASN A 1 240 ? 3.792 -11.817 -2.750 1.00 91.12 240 ASN A CA 1
ATOM 2064 C C . ASN A 1 240 ? 2.472 -11.631 -1.971 1.00 91.12 240 ASN A C 1
ATOM 2066 O O . ASN A 1 240 ? 2.344 -12.188 -0.883 1.00 91.12 240 ASN A O 1
ATOM 2070 N N . ASP A 1 241 ? 1.533 -10.815 -2.461 1.00 87.44 241 ASP A N 1
ATOM 2071 C CA . ASP A 1 241 ? 0.233 -10.607 -1.813 1.00 87.44 241 ASP A CA 1
ATOM 2072 C C . ASP A 1 241 ? -0.593 -11.903 -1.869 1.00 87.44 241 ASP A C 1
ATOM 2074 O O . ASP A 1 241 ? -0.889 -12.424 -2.946 1.00 87.44 241 ASP A O 1
ATOM 2078 N N . ARG A 1 242 ? -0.949 -12.444 -0.697 1.00 88.06 242 ARG A N 1
ATOM 2079 C CA . ARG A 1 242 ? -1.692 -13.709 -0.574 1.00 88.06 242 ARG A CA 1
ATOM 2080 C C . ARG A 1 242 ? -3.204 -13.585 -0.810 1.00 88.06 242 ARG A C 1
ATOM 2082 O O . ARG A 1 242 ? -3.893 -14.603 -0.740 1.00 88.06 242 ARG A O 1
ATOM 2089 N N . THR A 1 243 ? -3.739 -12.389 -1.060 1.00 85.38 243 THR A N 1
ATOM 2090 C CA . THR A 1 243 ? -5.167 -12.203 -1.373 1.00 85.38 243 THR A CA 1
ATOM 2091 C C . THR A 1 243 ? -5.517 -12.659 -2.794 1.00 85.38 243 THR A C 1
ATOM 2093 O O . THR A 1 243 ? -4.725 -12.525 -3.732 1.00 85.38 243 THR A O 1
ATOM 2096 N N . THR A 1 244 ? -6.734 -13.174 -2.992 1.00 90.00 244 THR A N 1
ATOM 2097 C CA . THR A 1 244 ? -7.253 -13.460 -4.340 1.00 90.00 244 THR A CA 1
ATOM 2098 C C . THR A 1 244 ? -7.779 -12.189 -5.017 1.00 90.00 244 THR A C 1
ATOM 2100 O O . THR A 1 244 ? -7.982 -11.154 -4.379 1.00 90.00 244 THR A O 1
ATOM 2103 N N . TYR A 1 245 ? -8.004 -12.248 -6.331 1.00 87.75 245 TYR A N 1
ATOM 2104 C CA . TYR A 1 245 ? -8.592 -11.132 -7.078 1.00 87.75 245 TYR A CA 1
ATOM 2105 C C . TYR A 1 245 ? -10.021 -10.830 -6.595 1.00 87.75 245 TYR A C 1
ATOM 2107 O O . TYR A 1 245 ? -10.378 -9.676 -6.374 1.00 87.75 245 TYR A O 1
ATOM 2115 N N . GLU A 1 246 ? -10.797 -11.880 -6.342 1.00 90.12 246 GLU A N 1
ATOM 2116 C CA . GLU A 1 246 ? -12.180 -11.848 -5.863 1.00 90.12 246 GLU A CA 1
ATOM 2117 C C . GLU A 1 246 ? -12.253 -11.184 -4.485 1.00 90.12 246 GLU A C 1
ATOM 2119 O O . GLU A 1 246 ? -13.010 -10.235 -4.303 1.00 90.12 246 GLU A O 1
ATOM 2124 N N . GLN A 1 247 ? -11.381 -11.594 -3.557 1.00 86.62 247 GLN A N 1
ATOM 2125 C CA . GLN A 1 247 ? -11.242 -10.966 -2.242 1.00 86.62 247 GLN A CA 1
ATOM 2126 C C . GLN A 1 247 ? -10.961 -9.460 -2.342 1.00 86.62 247 GLN A C 1
ATOM 2128 O O . GLN A 1 247 ? -11.568 -8.670 -1.621 1.00 86.62 247 GLN A O 1
ATOM 2133 N N . ARG A 1 248 ? -10.065 -9.026 -3.241 1.00 87.12 248 ARG A N 1
ATOM 2134 C CA . ARG A 1 248 ? -9.772 -7.592 -3.411 1.00 87.12 248 ARG A CA 1
ATOM 2135 C C . ARG A 1 248 ? -10.894 -6.823 -4.106 1.00 87.12 248 ARG A C 1
ATOM 2137 O O . ARG A 1 248 ? -11.068 -5.643 -3.807 1.00 87.12 248 ARG A O 1
ATOM 2144 N N . LEU A 1 249 ? -11.678 -7.455 -4.984 1.00 83.12 249 LEU A N 1
ATOM 2145 C CA . LEU A 1 249 ? -12.919 -6.857 -5.491 1.00 83.12 249 LEU A CA 1
ATOM 2146 C C . LEU A 1 249 ? -13.936 -6.650 -4.361 1.00 83.12 249 LEU A C 1
ATOM 2148 O O . LEU A 1 249 ? -14.512 -5.570 -4.266 1.00 83.12 249 LEU A O 1
ATOM 2152 N N . GLU A 1 250 ? -14.113 -7.656 -3.501 1.00 82.31 250 GLU A N 1
ATOM 2153 C CA . GLU A 1 250 ? -15.018 -7.632 -2.349 1.00 82.31 250 GLU A CA 1
ATOM 2154 C C . GLU A 1 250 ? -14.661 -6.529 -1.344 1.00 82.31 250 GLU A C 1
ATOM 2156 O O . GLU A 1 250 ? -15.455 -5.617 -1.110 1.00 82.31 250 GLU A O 1
ATOM 2161 N N . ILE A 1 251 ? -13.450 -6.559 -0.775 1.00 80.62 251 ILE A N 1
ATOM 2162 C CA . ILE A 1 251 ? -13.055 -5.572 0.244 1.00 80.62 251 ILE A CA 1
ATOM 2163 C C . ILE A 1 251 ? -12.660 -4.207 -0.348 1.00 80.62 251 ILE A C 1
ATOM 2165 O O . ILE A 1 251 ? -12.628 -3.213 0.379 1.00 80.62 251 ILE A O 1
ATOM 2169 N N . GLY A 1 252 ? -12.409 -4.138 -1.660 1.00 75.75 252 GLY A N 1
ATOM 2170 C CA . GLY A 1 252 ? -12.180 -2.908 -2.425 1.00 75.75 252 GLY A CA 1
ATOM 2171 C C . GLY A 1 252 ? -13.451 -2.237 -2.972 1.00 75.75 252 GLY A C 1
ATOM 2172 O O . GLY A 1 252 ? -13.341 -1.275 -3.742 1.00 75.75 252 GLY A O 1
ATOM 2173 N N . ASP A 1 253 ? -14.646 -2.729 -2.626 1.00 76.25 253 ASP A N 1
ATOM 2174 C CA . ASP A 1 253 ? -15.913 -2.041 -2.898 1.00 76.25 253 ASP A CA 1
ATOM 2175 C C . ASP A 1 253 ? -15.940 -0.658 -2.217 1.00 76.25 253 ASP A C 1
ATOM 2177 O O . ASP A 1 253 ? -15.733 -0.527 -1.009 1.00 76.25 253 ASP A O 1
ATOM 2181 N N . LEU A 1 254 ? -16.257 0.390 -2.983 1.00 72.38 254 LEU A N 1
ATOM 2182 C CA . LEU A 1 254 ? -16.372 1.759 -2.469 1.00 72.38 254 LEU A CA 1
ATOM 2183 C C . LEU A 1 254 ? -17.532 1.910 -1.473 1.00 72.38 254 LEU A C 1
ATOM 2185 O O . LEU A 1 254 ? -17.444 2.724 -0.551 1.00 72.38 254 LEU A O 1
ATOM 2189 N N . SER A 1 255 ? -18.602 1.120 -1.616 1.00 74.56 255 SER A N 1
ATOM 2190 C CA . SER A 1 255 ? -19.722 1.111 -0.670 1.00 74.56 255 SER A CA 1
ATOM 2191 C C . SER A 1 255 ? -19.343 0.415 0.648 1.00 74.56 255 SER A C 1
ATOM 2193 O O . SER A 1 255 ? -19.799 0.825 1.714 1.00 74.56 255 SER A O 1
ATOM 2195 N N . PHE A 1 256 ? -18.486 -0.610 0.614 1.00 79.19 256 PHE A N 1
ATOM 2196 C CA . PHE A 1 256 ? -17.884 -1.228 1.797 1.00 79.19 256 PHE A CA 1
ATOM 2197 C C . PHE A 1 256 ? -16.899 -0.270 2.478 1.00 79.19 256 PHE A C 1
ATOM 2199 O O . PHE A 1 256 ? -17.056 -0.001 3.666 1.00 79.19 256 PHE A O 1
ATOM 2206 N N . GLY A 1 257 ? -15.972 0.338 1.729 1.00 77.62 257 GLY A N 1
ATOM 2207 C CA . GLY A 1 257 ? -15.036 1.336 2.262 1.00 77.62 257 GLY A CA 1
ATOM 2208 C C . GLY A 1 257 ? -15.744 2.517 2.937 1.00 77.62 257 GLY A C 1
ATOM 2209 O O . GLY A 1 257 ? -15.429 2.859 4.077 1.00 77.62 257 GLY A O 1
ATOM 2210 N N . SER A 1 258 ? -16.773 3.076 2.287 1.00 77.50 258 SER A N 1
ATOM 2211 C CA . SER A 1 258 ? -17.622 4.127 2.873 1.00 77.50 258 SER A CA 1
ATOM 2212 C C . SER A 1 258 ? -18.357 3.656 4.133 1.00 77.50 258 SER A C 1
ATOM 2214 O O . SER A 1 258 ? -18.416 4.393 5.114 1.00 77.50 258 SER A O 1
ATOM 2216 N N . PHE A 1 259 ? -18.879 2.421 4.153 1.00 82.44 259 PHE A N 1
ATOM 2217 C CA . PHE A 1 259 ? -19.511 1.857 5.351 1.00 82.44 259 PHE A CA 1
ATOM 2218 C C . PHE A 1 259 ? -18.531 1.780 6.532 1.00 82.44 259 PHE A C 1
ATOM 2220 O O . PHE A 1 259 ? -18.889 2.206 7.632 1.00 82.44 259 PHE A O 1
ATOM 2227 N N . ILE A 1 260 ? -17.303 1.297 6.317 1.00 81.56 260 ILE A N 1
ATOM 2228 C CA . ILE A 1 260 ? -16.302 1.212 7.389 1.00 81.56 260 ILE A CA 1
ATOM 2229 C C . ILE A 1 260 ? -15.890 2.608 7.870 1.00 81.56 260 ILE A C 1
ATOM 2231 O O . ILE A 1 260 ? -15.861 2.831 9.078 1.00 81.56 260 ILE A O 1
ATOM 2235 N N . GLN A 1 261 ? -15.651 3.563 6.962 1.00 81.06 261 GLN A N 1
ATOM 2236 C CA . GLN A 1 261 ? -15.307 4.947 7.321 1.00 81.06 261 GLN A CA 1
ATOM 2237 C C . GLN A 1 261 ? -16.417 5.623 8.139 1.00 81.06 261 GLN A C 1
ATOM 2239 O O . GLN A 1 261 ? -16.180 6.065 9.263 1.00 81.06 261 GLN A O 1
ATOM 2244 N N . SER A 1 262 ? -17.651 5.664 7.622 1.00 82.44 262 SER A N 1
ATOM 2245 C CA . SER A 1 262 ? -18.763 6.382 8.262 1.00 82.44 262 SER A CA 1
ATOM 2246 C C . SER A 1 262 ? -19.228 5.776 9.590 1.00 82.44 262 SER A C 1
ATOM 2248 O O . SER A 1 262 ? -19.897 6.463 10.358 1.00 82.44 262 SER A O 1
ATOM 2250 N N . ASN A 1 263 ? -18.894 4.514 9.876 1.00 88.94 263 ASN A N 1
ATOM 2251 C CA . ASN A 1 263 ? -19.286 3.826 11.111 1.00 88.94 263 ASN A CA 1
ATOM 2252 C C . ASN A 1 263 ? -18.076 3.425 11.979 1.00 88.94 263 ASN A C 1
ATOM 2254 O O . ASN A 1 263 ? -18.246 2.687 12.950 1.00 88.94 263 ASN A O 1
ATOM 2258 N N . TYR A 1 264 ? -16.862 3.912 11.675 1.00 87.75 264 TYR A N 1
ATOM 2259 C CA . TYR A 1 264 ? -15.613 3.428 12.284 1.00 87.75 264 TYR A CA 1
ATOM 2260 C C . TYR A 1 264 ? -15.613 3.477 13.816 1.00 87.75 264 TYR A C 1
ATOM 2262 O O . TYR A 1 264 ? -15.193 2.521 14.467 1.00 87.75 264 TYR A O 1
ATOM 2270 N N . LYS A 1 265 ? -16.123 4.567 14.407 1.00 92.25 265 LYS A N 1
ATOM 2271 C CA . LYS A 1 265 ? -16.234 4.707 15.867 1.00 92.25 265 LYS A CA 1
ATOM 2272 C C . LYS A 1 265 ? -17.097 3.591 16.464 1.00 92.25 265 LYS A C 1
ATOM 2274 O O . LYS A 1 265 ? -16.631 2.885 17.355 1.00 92.25 265 LYS A O 1
ATOM 2279 N N . THR A 1 266 ? -18.306 3.401 15.935 1.00 93.69 266 THR A N 1
ATOM 2280 C CA . THR A 1 266 ? -19.252 2.363 16.371 1.00 93.69 266 THR A CA 1
ATOM 2281 C C . THR A 1 266 ? -18.662 0.967 16.187 1.00 93.69 266 THR A C 1
ATOM 2283 O O . THR A 1 266 ? -18.703 0.165 17.113 1.00 93.69 266 THR A O 1
ATOM 2286 N N . LEU A 1 267 ? -18.030 0.691 15.042 1.00 93.88 267 LEU A N 1
ATOM 2287 C CA . LEU A 1 267 ? -17.361 -0.586 14.783 1.00 93.88 267 LEU A CA 1
ATOM 2288 C C . LEU A 1 267 ? -16.183 -0.823 15.743 1.00 93.88 267 LEU A C 1
ATOM 2290 O O . LEU A 1 267 ? -16.038 -1.927 16.255 1.00 93.88 267 LEU A O 1
ATOM 2294 N N . SER A 1 268 ? -15.385 0.198 16.073 1.00 93.69 268 SER A N 1
ATOM 2295 C CA . SER A 1 268 ? -14.305 0.093 17.067 1.00 93.69 268 SER A CA 1
ATOM 2296 C C . SER A 1 268 ? -14.834 -0.098 18.494 1.00 93.69 268 SER A C 1
ATOM 2298 O O . SER A 1 268 ? -14.244 -0.840 19.276 1.00 93.69 268 SER A O 1
ATOM 2300 N N . GLU A 1 269 ? -15.948 0.537 18.860 1.00 93.81 269 GLU A N 1
ATOM 2301 C CA . GLU A 1 269 ? -16.618 0.342 20.154 1.00 93.81 269 GLU A CA 1
ATOM 2302 C C . GLU A 1 269 ? -17.224 -1.065 20.272 1.00 93.81 269 GLU A C 1
ATOM 2304 O O . GLU A 1 269 ? -17.012 -1.735 21.283 1.00 93.81 269 GLU A O 1
ATOM 2309 N N . MET A 1 270 ? -17.864 -1.566 19.212 1.00 94.44 270 MET A N 1
ATOM 2310 C CA . MET A 1 270 ? -18.340 -2.950 19.137 1.00 94.44 270 MET A CA 1
ATOM 2311 C C . MET A 1 270 ? -17.186 -3.962 19.116 1.00 94.44 270 MET A C 1
ATOM 2313 O O . MET A 1 270 ? -17.293 -5.007 19.744 1.00 94.44 270 MET A O 1
ATOM 2317 N N . ALA A 1 271 ? -16.069 -3.676 18.441 1.00 94.44 271 ALA A N 1
ATOM 2318 C CA . ALA A 1 271 ? -14.909 -4.567 18.408 1.00 94.44 271 ALA A CA 1
ATOM 2319 C C . ALA A 1 271 ? -14.270 -4.740 19.795 1.00 94.44 271 ALA A C 1
ATOM 2321 O O . ALA A 1 271 ? -13.882 -5.854 20.138 1.00 94.44 271 ALA A O 1
ATOM 2322 N N . LYS A 1 272 ? -14.216 -3.677 20.612 1.00 92.12 272 LYS A N 1
ATOM 2323 C CA . LYS A 1 272 ? -13.654 -3.705 21.979 1.00 92.12 272 LYS A CA 1
ATOM 2324 C C . LYS A 1 272 ? -14.432 -4.590 22.954 1.00 92.12 272 LYS A C 1
ATOM 2326 O O . LYS A 1 272 ? -13.849 -5.043 23.934 1.00 92.12 272 LYS A O 1
ATOM 2331 N N . SER A 1 273 ? -15.721 -4.849 22.713 1.00 90.25 273 SER A N 1
ATOM 2332 C CA . SER A 1 273 ? -16.488 -5.816 23.515 1.00 90.25 273 SER A CA 1
ATOM 2333 C C . SER A 1 273 ? -16.253 -7.271 23.082 1.00 90.25 273 SER A C 1
ATOM 2335 O O . SER A 1 273 ? -16.615 -8.197 23.809 1.00 90.25 273 SER A O 1
ATOM 2337 N N . ARG A 1 274 ? -15.598 -7.497 21.933 1.00 89.44 274 ARG A N 1
ATOM 2338 C CA . ARG A 1 274 ? -15.166 -8.822 21.470 1.00 89.44 274 ARG A CA 1
ATOM 2339 C C . ARG A 1 274 ? -13.759 -9.107 21.986 1.00 89.44 274 ARG A C 1
ATOM 2341 O O . ARG A 1 274 ? -12.856 -8.289 21.833 1.00 89.44 274 ARG A O 1
ATOM 2348 N N . LYS A 1 275 ? -13.546 -10.321 22.500 1.00 80.00 275 LYS A N 1
ATOM 2349 C CA . LYS A 1 275 ? -12.251 -10.799 23.023 1.00 80.00 275 LYS A CA 1
ATOM 2350 C C . LYS A 1 275 ? -11.063 -10.513 22.089 1.00 80.00 275 LYS A C 1
ATOM 2352 O O . LYS A 1 275 ? -9.985 -10.154 22.556 1.00 80.00 275 LYS A O 1
ATOM 2357 N N . ASP A 1 276 ? -11.281 -10.631 20.781 1.00 83.19 276 ASP A N 1
ATOM 2358 C CA . ASP A 1 276 ? -10.213 -10.626 19.781 1.00 83.19 276 ASP A CA 1
ATOM 2359 C C . ASP A 1 276 ? -10.094 -9.305 18.982 1.00 83.19 276 ASP A C 1
ATOM 2361 O O . ASP A 1 276 ? -9.218 -9.191 18.126 1.00 83.19 276 ASP A O 1
ATOM 2365 N N . ASN A 1 277 ? -10.947 -8.304 19.249 1.00 91.56 277 ASN A N 1
ATOM 2366 C CA . ASN A 1 277 ? -10.931 -6.966 18.621 1.00 91.56 277 ASN A CA 1
ATOM 2367 C C . ASN A 1 277 ? -11.024 -6.922 17.070 1.00 91.56 277 ASN A C 1
ATOM 2369 O O . ASN A 1 277 ? -10.605 -5.935 16.454 1.00 91.56 277 ASN A O 1
ATOM 2373 N N . TYR A 1 278 ? -11.600 -7.950 16.432 1.00 94.88 278 TYR A N 1
ATOM 2374 C CA . TYR A 1 278 ? -11.847 -7.990 14.981 1.00 94.88 278 TYR A CA 1
ATOM 2375 C C . TYR A 1 278 ? -13.315 -8.180 14.593 1.00 94.88 278 TYR A C 1
ATOM 2377 O O . TYR A 1 278 ? -14.141 -8.617 15.395 1.00 94.88 278 TYR A O 1
ATOM 2385 N N . PHE A 1 279 ? -13.594 -7.956 13.310 1.00 96.31 279 PHE A N 1
ATOM 2386 C CA . PHE A 1 279 ? -14.692 -8.589 12.575 1.00 96.31 279 PHE A CA 1
ATOM 2387 C C . PHE A 1 279 ? -14.145 -9.318 11.344 1.00 96.31 279 PHE A C 1
ATOM 2389 O O . PHE A 1 279 ? -13.139 -8.888 10.778 1.00 96.31 279 PHE A O 1
ATOM 2396 N N . THR A 1 280 ? -14.785 -10.401 10.905 1.00 95.75 280 THR A N 1
ATOM 2397 C CA . THR A 1 280 ? -14.521 -10.931 9.557 1.00 95.75 280 THR A CA 1
ATOM 2398 C C . THR A 1 280 ? -15.231 -10.077 8.502 1.00 95.75 280 THR A C 1
ATOM 2400 O O . THR A 1 280 ? -16.156 -9.320 8.815 1.00 95.75 280 THR A O 1
ATOM 2403 N N . TYR A 1 281 ? -14.816 -10.185 7.238 1.00 92.88 281 TYR A N 1
ATOM 2404 C CA . TYR A 1 281 ? -15.504 -9.516 6.127 1.00 92.88 281 TYR A CA 1
ATOM 2405 C C . TYR A 1 281 ? -17.009 -9.837 6.095 1.00 92.88 281 TYR A C 1
ATOM 2407 O O . TYR A 1 281 ? -17.838 -8.936 5.969 1.00 92.88 281 TYR A O 1
ATOM 2415 N N . GLU A 1 282 ? -17.377 -11.106 6.280 1.00 94.94 282 GLU A N 1
ATOM 2416 C CA . GLU A 1 282 ? -18.769 -11.558 6.238 1.00 94.94 282 GLU A CA 1
ATOM 2417 C C . GLU A 1 282 ? -19.606 -10.946 7.374 1.00 94.94 282 GLU A C 1
ATOM 2419 O O . GLU A 1 282 ? -20.742 -10.527 7.147 1.00 94.94 282 GLU A O 1
ATOM 2424 N N . GLU A 1 283 ? -19.036 -10.818 8.578 1.00 95.81 283 GLU A N 1
ATOM 2425 C CA . GLU A 1 283 ? -19.683 -10.133 9.706 1.00 95.81 283 GLU A CA 1
ATOM 2426 C C . GLU A 1 283 ? -19.905 -8.643 9.415 1.00 95.81 283 GLU A C 1
ATOM 2428 O O . GLU A 1 283 ? -20.982 -8.114 9.692 1.00 95.81 283 GLU A O 1
ATOM 2433 N N . LEU A 1 284 ? -18.927 -7.965 8.802 1.00 94.69 284 LEU A N 1
ATOM 2434 C CA . LEU A 1 284 ? -19.061 -6.560 8.404 1.00 94.69 284 LEU A CA 1
ATOM 2435 C C . LEU A 1 284 ? -20.109 -6.366 7.301 1.00 94.69 284 LEU A C 1
ATOM 2437 O O . LEU A 1 284 ? -20.813 -5.361 7.316 1.00 94.69 284 LEU A O 1
ATOM 2441 N N . ILE A 1 285 ? -20.274 -7.323 6.382 1.00 94.38 285 ILE A N 1
ATOM 2442 C CA . ILE A 1 285 ? -21.341 -7.295 5.369 1.00 94.38 285 ILE A CA 1
ATOM 2443 C C . ILE A 1 285 ? -22.729 -7.523 5.987 1.00 94.38 285 ILE A C 1
ATOM 2445 O O . ILE A 1 285 ? -23.698 -6.899 5.544 1.00 94.38 285 ILE A O 1
ATOM 2449 N N . ILE A 1 286 ? -22.845 -8.355 7.027 1.00 95.19 286 ILE A N 1
ATOM 2450 C CA . ILE A 1 286 ? -24.091 -8.492 7.800 1.00 95.19 286 ILE A CA 1
ATOM 2451 C C . ILE A 1 286 ? -24.403 -7.173 8.522 1.00 95.19 286 ILE A C 1
ATOM 2453 O O . ILE A 1 286 ? -25.496 -6.634 8.349 1.00 95.19 286 ILE A O 1
ATOM 2457 N N . LEU A 1 287 ? -23.431 -6.599 9.242 1.00 94.38 287 LEU A N 1
ATOM 2458 C CA . LEU A 1 287 ? -23.595 -5.316 9.936 1.00 94.38 287 LEU A CA 1
ATOM 2459 C C . LEU A 1 287 ? -23.934 -4.167 8.974 1.00 94.38 287 LEU A C 1
ATOM 2461 O O . LEU A 1 287 ? -24.823 -3.378 9.284 1.00 94.38 287 LEU A O 1
ATOM 2465 N N . LYS A 1 288 ? -23.304 -4.108 7.791 1.00 90.25 288 LYS A N 1
ATOM 2466 C CA . LYS A 1 288 ? -23.609 -3.134 6.728 1.00 90.25 288 LYS A CA 1
ATOM 2467 C C . LYS A 1 288 ? -25.098 -3.142 6.386 1.00 90.25 288 LYS A C 1
ATOM 2469 O O . LYS A 1 288 ? -25.724 -2.089 6.416 1.00 90.25 288 LYS A O 1
ATOM 2474 N N . ARG A 1 289 ? -25.676 -4.328 6.157 1.00 90.81 289 ARG A N 1
ATOM 2475 C CA . ARG A 1 289 ? -27.108 -4.497 5.853 1.00 90.81 289 ARG A CA 1
ATOM 2476 C C . ARG A 1 289 ? -27.988 -4.062 7.028 1.00 90.81 289 ARG A C 1
ATOM 2478 O O . ARG A 1 289 ? -28.858 -3.219 6.844 1.00 90.81 289 ARG A O 1
ATOM 2485 N N . THR A 1 290 ? -27.727 -4.570 8.235 1.00 89.62 290 THR A N 1
ATOM 2486 C CA . THR A 1 290 ? -28.534 -4.257 9.429 1.00 89.62 290 THR A CA 1
ATOM 2487 C C . THR A 1 290 ? -28.503 -2.768 9.794 1.00 89.62 290 THR A C 1
ATOM 2489 O O . THR A 1 290 ? -29.526 -2.212 10.176 1.00 89.62 290 THR A O 1
ATOM 2492 N N . MET A 1 291 ? -27.354 -2.098 9.649 1.00 82.94 291 MET A N 1
ATOM 2493 C CA . MET A 1 291 ? -27.205 -0.663 9.935 1.00 82.94 291 MET A CA 1
ATOM 2494 C C . MET A 1 291 ? -27.756 0.250 8.828 1.00 82.94 291 MET A C 1
ATOM 2496 O O . MET A 1 291 ? -27.922 1.447 9.068 1.00 82.94 291 MET A O 1
ATOM 2500 N N . GLN A 1 292 ? -28.030 -0.286 7.633 1.00 71.81 292 GLN A N 1
ATOM 2501 C CA . GLN A 1 292 ? -28.790 0.410 6.591 1.00 71.81 292 GLN A CA 1
ATOM 2502 C C . GLN A 1 292 ? -30.290 0.360 6.915 1.00 71.81 292 GLN A C 1
ATOM 2504 O O . GLN A 1 292 ? -30.897 1.412 7.065 1.00 71.81 292 GLN A O 1
ATOM 2509 N N . THR A 1 293 ? -30.843 -0.824 7.209 1.00 63.38 293 THR A N 1
ATOM 2510 C CA . THR A 1 293 ? -32.271 -1.044 7.551 1.00 63.38 293 THR A CA 1
ATOM 2511 C C . THR A 1 293 ? -32.755 -0.426 8.879 1.00 63.38 293 THR A C 1
ATOM 2513 O O . THR A 1 293 ? -33.826 -0.774 9.362 1.00 63.38 293 THR A O 1
ATOM 2516 N N . ILE A 1 294 ? -31.953 0.430 9.517 1.00 58.72 294 ILE A N 1
ATOM 2517 C CA . ILE A 1 294 ? -32.292 1.194 10.736 1.00 58.72 294 ILE A CA 1
ATOM 2518 C C . ILE A 1 294 ? -32.352 2.711 10.432 1.00 58.72 294 ILE A C 1
ATOM 2520 O O . ILE A 1 294 ? -32.655 3.516 11.311 1.00 58.72 294 ILE A O 1
ATOM 2524 N N . LYS A 1 295 ? -32.047 3.122 9.192 1.00 52.03 295 LYS A N 1
ATOM 2525 C CA . LYS A 1 295 ? -32.047 4.524 8.733 1.00 52.03 295 LYS A CA 1
ATOM 2526 C C . LYS A 1 295 ? -33.156 4.848 7.723 1.00 52.03 295 LYS A C 1
ATOM 2528 O O . LYS A 1 295 ? -33.290 6.019 7.374 1.00 52.03 295 LYS A O 1
ATOM 2533 N N . ASP A 1 296 ? -33.901 3.828 7.304 1.00 44.44 296 ASP A N 1
ATOM 2534 C CA . ASP A 1 296 ? -35.062 3.879 6.409 1.00 44.44 296 ASP A CA 1
ATOM 2535 C C . ASP A 1 296 ? -36.354 3.637 7.217 1.00 44.44 296 ASP A C 1
ATOM 2537 O O . ASP A 1 296 ? -37.372 4.296 6.908 1.00 44.44 296 ASP A O 1
#

Secondary structure (DSSP, 8-state):
-------------HHHHHHHHHHHHHHHHTTTS------SS----TTTS--TTS----HHHHHTTS-TTTSPPTT-SS-S--HHHHHHHHHHHH-TTSS---HHHHHH-HHHHHHHHHHHHHHHH---EEEEEEE-SSEEEEEETTS-EEEEEEPPHHHHGGGGEEEETTEEEEE-S--EEEEE-TTS-EEEEETTS-B---TTTSPPPPSS--SSTTSHHHHHTHHHHHHHHHH-SSTT----HHHHHHHT-HHHHHHHHHTHHHHHHHHHTSTT-EEEHHHHHHHHHHHHTT--

Foldseek 3Di:
DDDDDDDDDDDPPVVVVVVVVVVVVCCVPPNPDDDDDDDPPDDDDPVNVPCPVQWDQAQCNVPLQPDQQQCQGPPDPDGGDDPCLLQVLLCVQVNPPLDDDPPVCCVVPRLSVSQSSQSSVQSVQEFAFPAFDDDDPFKTWTQGPVRDIDIWGWDDCLQQQQLQWDDDPNWIKGFLPCQWTWTHGRNQYIFIAGPVRHTDSDQRRGRARQSTGDDDDPDPSNVVSVVVLVSCLSHNSHSPHPHDSVRSVLCSDPLLSVLCNVCVVVLQVVLVVDPRRIDISVRSVVVSVVVVVVVD

Organism: NCBI:txid596323

Sequence (296 aa):
YHRNNNGLEDSEDYASFYGRQFERYYDRNFGNNDVAFITERLKYTKEQLGNDWENKVNEGADNYNKDLTTKRRPNANKSFYTKKEIQDEIQNWFGMNSFNIDWTKYKNNEKYRKQTNYYFFQAKYALRVKSVNKVSDKYVTITQKNGKEMTLKRVPPEESIYHNIELKNGKIYFYFDNRYKKYVQADGYELILDKNNKPVYIPEISGTYNYYTYNMKFEPDWFNHKKDIDLWKDFGAGPNDRTTYEQRLEIGDLSFGSFIQSNYKTLSEMAKSRKDNYFTYEELIILKRTMQTIKD